Protein AF-0000000080183438 (afdb_homodimer)

Nearest PDB structures (foldseek):
  2pz9-assembly1_A-2  TM=8.678E-01  e=5.735E-10  Streptomyces coelicolor A3(2)
  2d6y-assembly1_A  TM=8.517E-01  e=1.096E-09  Streptomyces coelicolor A3(2)
  6o6o-assembly1_B  TM=7.244E-01  e=8.019E-05  Mycobacterium tuberculosis
  3f1b-assembly1_A-2  TM=7.518E-01  e=4.243E-04  Rhodococcus jostii RHA1
  3aqs-assembly2_C  TM=5.819E-01  e=3.069E-04  Corynebacterium glutamicum ATCC 13032

Secondary structure (DSSP, 8-state):
---HHHHHHHHHHHHHHHHHHHHHHH--HHHHHHHTT--HHHHHHHH-SHHHHHHHHHHHHHHHHHHHS---TT-HHHHHHHHHHHHHH-HHHHHHHHHHHHHT------EETTEEHHHHHHHHHHHHHHTTSS-TTS-HHHHHHHHHHHHTHHHH--SGGG----HHHHHHHHHHHHHHHHHHH----/---HHHHHHHHHHHHHHHHHHHHHHH--HHHHHHHTT--HHHHHHHH-SHHHHHHHHHHHHHHHHHHSSPPPTT-HHHHHHHHHHHHHH-HHHHHHHHHHHHHT------EETTEEHHHHHHHHHHHHHHTTSS-TTS-HHHHHHHHHHHHTHHHH--SGGG----HHHHHHHHHHHHHHHHHHHPPP-

Structure (mmCIF, N/CA/C/O backbone):
data_AF-0000000080183438-model_v1
#
loop_
_entity.id
_entity.type
_entity.pdbx_description
1 polymer 'TetR family transcriptional regulator'
#
loop_
_atom_site.group_PDB
_atom_site.id
_atom_site.type_symbol
_atom_site.label_atom_id
_atom_site.label_alt_id
_atom_site.label_comp_id
_atom_site.label_asym_id
_atom_site.label_entity_id
_atom_site.label_seq_id
_atom_site.pdbx_PDB_ins_code
_atom_site.Cartn_x
_atom_site.Cartn_y
_atom_site.Cartn_z
_atom_site.occupancy
_atom_site.B_iso_or_equiv
_atom_site.auth_seq_id
_atom_site.auth_comp_id
_atom_site.auth_asym_id
_atom_site.auth_atom_id
_atom_site.pdbx_PDB_model_num
ATOM 1 N N . MET A 1 1 ? -36.562 20.266 4.125 1 60.88 1 MET A N 1
ATOM 2 C CA . MET A 1 1 ? -35.562 20.281 5.188 1 60.88 1 MET A CA 1
ATOM 3 C C . MET A 1 1 ? -34.75 19 5.195 1 60.88 1 MET A C 1
ATOM 5 O O . MET A 1 1 ? -35.281 17.906 5.094 1 60.88 1 MET A O 1
ATOM 9 N N . ARG A 1 2 ? -33.5 19.109 5.02 1 69.5 2 ARG A N 1
ATOM 10 C CA . ARG A 1 2 ? -32.688 17.922 5 1 69.5 2 ARG A CA 1
ATOM 11 C C . ARG A 1 2 ? -32.844 17.109 6.277 1 69.5 2 ARG A C 1
ATOM 13 O O . ARG A 1 2 ? -32.812 17.656 7.379 1 69.5 2 ARG A O 1
ATOM 20 N N . SER A 1 3 ? -33.188 15.836 6.121 1 80.19 3 SER A N 1
ATOM 21 C CA . SER A 1 3 ? -33.281 14.992 7.309 1 80.19 3 SER A CA 1
ATOM 22 C C . SER A 1 3 ? -31.922 14.867 7.992 1 80.19 3 SER A C 1
ATOM 24 O O . SER A 1 3 ? -30.891 15.188 7.395 1 80.19 3 SER A O 1
ATOM 26 N N . THR A 1 4 ? -31.938 14.633 9.242 1 79.12 4 THR A N 1
ATOM 27 C CA . THR A 1 4 ? -30.719 14.461 10.016 1 79.12 4 THR A CA 1
ATOM 28 C C . THR A 1 4 ? -29.797 13.43 9.367 1 79.12 4 THR A C 1
ATOM 30 O O . THR A 1 4 ? -28.578 13.625 9.312 1 79.12 4 THR A O 1
ATOM 33 N N . THR A 1 5 ? -30.469 12.438 8.844 1 81.5 5 THR A N 1
ATOM 34 C CA . THR A 1 5 ? -29.703 11.375 8.203 1 81.5 5 THR A CA 1
ATOM 35 C C . THR A 1 5 ? -29.062 11.867 6.906 1 81.5 5 THR A C 1
ATOM 37 O O . THR A 1 5 ? -27.906 11.555 6.617 1 81.5 5 THR A O 1
ATOM 40 N N . GLU A 1 6 ? -29.797 12.617 6.23 1 84.88 6 GLU A N 1
ATOM 41 C CA . GLU A 1 6 ? -29.297 13.172 4.984 1 84.88 6 GLU A CA 1
ATOM 42 C C . GLU A 1 6 ? -28.109 14.102 5.234 1 84.88 6 GLU A C 1
ATOM 44 O O . GLU A 1 6 ? -27.125 14.07 4.5 1 84.88 6 GLU A O 1
ATOM 49 N N . LEU A 1 7 ? -28.281 14.883 6.258 1 85.94 7 LEU A N 1
ATOM 50 C CA . LEU A 1 7 ? -27.203 15.805 6.609 1 85.94 7 LEU A CA 1
ATOM 51 C C . LEU A 1 7 ? -25.938 15.047 6.996 1 85.94 7 LEU A C 1
ATOM 53 O O . LEU A 1 7 ? -24.844 15.406 6.566 1 85.94 7 LEU A O 1
ATOM 57 N N . ARG A 1 8 ? -26.109 14.039 7.77 1 88.81 8 ARG A N 1
ATOM 58 C CA . ARG A 1 8 ? -24.969 13.234 8.203 1 88.81 8 ARG A CA 1
ATOM 59 C C . ARG A 1 8 ? -24.234 12.641 7.004 1 88.81 8 ARG A C 1
ATOM 61 O O . ARG A 1 8 ? -23 12.672 6.953 1 88.81 8 ARG A O 1
ATOM 68 N N . ASP A 1 9 ? -25.016 12.18 6.059 1 90.31 9 ASP A N 1
ATOM 69 C CA . ASP A 1 9 ? -24.422 11.578 4.867 1 90.31 9 ASP A CA 1
ATOM 70 C C . ASP A 1 9 ? -23.672 12.617 4.039 1 90.31 9 ASP A C 1
ATOM 72 O O . ASP A 1 9 ? -22.594 12.328 3.492 1 90.31 9 ASP A O 1
ATOM 76 N N . GLU A 1 10 ? -24.219 13.742 3.945 1 92.19 10 GLU A N 1
ATOM 77 C CA . GLU A 1 10 ? -23.578 14.82 3.197 1 92.19 10 GLU A CA 1
ATOM 78 C C . GLU A 1 10 ? -22.266 15.25 3.857 1 92.19 10 GLU A C 1
ATOM 80 O O . GLU A 1 10 ? -21.281 15.508 3.172 1 92.19 10 GLU A O 1
ATOM 85 N N . ILE A 1 11 ? -22.359 15.273 5.121 1 92.81 11 ILE A N 1
ATOM 86 C CA . ILE A 1 11 ? -21.156 15.664 5.855 1 92.81 11 ILE A CA 1
ATOM 87 C C . ILE A 1 11 ? -20.078 14.594 5.688 1 92.81 11 ILE A C 1
ATOM 89 O O . ILE A 1 11 ? -18.906 14.914 5.457 1 92.81 11 ILE A O 1
ATOM 93 N N . LEU A 1 12 ? -20.516 13.398 5.781 1 92.44 12 LEU A N 1
ATOM 94 C CA . LEU A 1 12 ? -19.562 12.305 5.637 1 92.44 12 LEU A CA 1
ATOM 95 C C . LEU A 1 12 ? -18.922 12.32 4.254 1 92.44 12 LEU A C 1
ATOM 97 O O . LEU A 1 12 ? -17.719 12.102 4.113 1 92.44 12 LEU A O 1
ATOM 101 N N . ALA A 1 13 ? -19.734 12.602 3.307 1 93.56 13 ALA A N 1
ATOM 102 C CA . ALA A 1 13 ? -19.234 12.648 1.936 1 93.56 13 ALA A CA 1
ATOM 103 C C . ALA A 1 13 ? -18.25 13.805 1.748 1 93.56 13 ALA A C 1
ATOM 105 O O . ALA A 1 13 ? -17.188 13.633 1.149 1 93.56 13 ALA A O 1
ATOM 106 N N . ALA A 1 14 ? -18.578 14.906 2.24 1 95.5 14 ALA A N 1
ATOM 107 C CA . ALA A 1 14 ? -17.719 16.078 2.164 1 95.5 14 ALA A CA 1
ATOM 108 C C . ALA A 1 14 ? -16.422 15.844 2.936 1 95.5 14 ALA A C 1
ATOM 110 O O . ALA A 1 14 ? -15.336 16.219 2.471 1 95.5 14 ALA A O 1
ATOM 111 N N . ALA A 1 15 ? -16.609 15.266 4.074 1 95.75 15 ALA A N 1
ATOM 112 C CA . ALA A 1 15 ? -15.453 14.969 4.918 1 95.75 15 ALA A CA 1
ATOM 113 C C . ALA A 1 15 ? -14.516 13.984 4.234 1 95.75 15 ALA A C 1
ATOM 115 O O . ALA A 1 15 ? -13.289 14.164 4.254 1 95.75 15 ALA A O 1
ATOM 116 N N . ARG A 1 16 ? -15.094 13.008 3.639 1 94.31 16 ARG A N 1
ATOM 117 C CA . ARG A 1 16 ? -14.289 12.023 2.922 1 94.31 16 ARG A CA 1
ATOM 118 C C . ARG A 1 16 ? -13.453 12.695 1.831 1 94.31 16 ARG A C 1
ATOM 120 O O . ARG A 1 16 ? -12.25 12.438 1.72 1 94.31 16 ARG A O 1
ATOM 127 N N . ALA A 1 17 ? -14.094 13.477 1.072 1 94.56 17 ALA A N 1
ATOM 128 C CA . ALA A 1 17 ? -13.391 14.156 -0.014 1 94.56 17 ALA A CA 1
ATOM 129 C C . ALA A 1 17 ? -12.25 15.008 0.521 1 94.56 17 ALA A C 1
ATOM 131 O O . ALA A 1 17 ? -11.141 14.977 -0.014 1 94.56 17 ALA A O 1
ATOM 132 N N . GLU A 1 18 ? -12.5 15.688 1.593 1 95.31 18 GLU A N 1
ATOM 133 C CA . GLU A 1 18 ? -11.516 16.578 2.201 1 95.31 18 GLU A CA 1
ATOM 134 C C . GLU A 1 18 ? -10.375 15.789 2.828 1 95.31 18 GLU A C 1
ATOM 136 O O . GLU A 1 18 ? -9.203 16.078 2.561 1 95.31 18 GLU A O 1
ATOM 141 N N . PHE A 1 19 ? -10.727 14.773 3.564 1 94.06 19 PHE A N 1
ATOM 142 C CA . PHE A 1 19 ? -9.727 13.992 4.281 1 94.06 19 PHE A CA 1
ATOM 143 C C . PHE A 1 19 ? -8.906 13.148 3.312 1 94.06 19 PHE A C 1
ATOM 145 O O . PHE A 1 19 ? -7.699 12.969 3.502 1 94.06 19 PHE A O 1
ATOM 152 N N . ALA A 1 20 ? -9.562 12.633 2.336 1 93.62 20 ALA A N 1
ATOM 153 C CA . ALA A 1 20 ? -8.852 11.805 1.366 1 93.62 20 ALA A CA 1
ATOM 154 C C . ALA A 1 20 ? -7.809 12.625 0.607 1 93.62 20 ALA A C 1
ATOM 156 O O . ALA A 1 20 ? -6.754 12.102 0.237 1 93.62 20 ALA A O 1
ATOM 157 N N . GLN A 1 21 ? -8.109 13.875 0.385 1 91.31 21 GLN A N 1
ATOM 158 C CA . GLN A 1 21 ? -7.219 14.734 -0.386 1 91.31 21 GLN A CA 1
ATOM 159 C C . GLN A 1 21 ? -6.121 15.32 0.497 1 91.31 21 GLN A C 1
ATOM 161 O O . GLN A 1 21 ? -4.965 15.406 0.082 1 91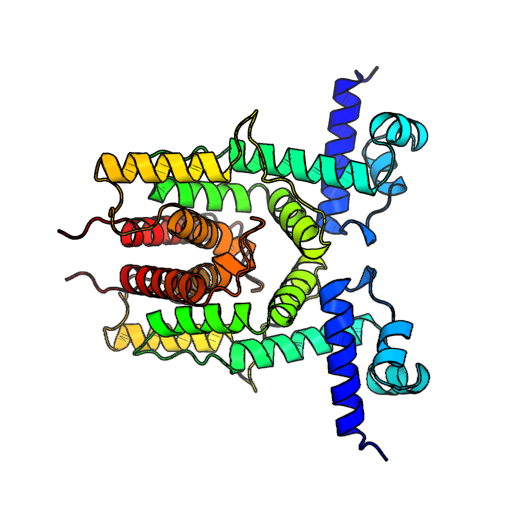.31 21 GLN A O 1
ATOM 166 N N . HIS A 1 22 ? -6.449 15.586 1.778 1 90.5 22 HIS A N 1
ATOM 167 C CA . HIS A 1 22 ? -5.531 16.438 2.531 1 90.5 22 HIS A CA 1
ATOM 168 C C . HIS A 1 22 ? -5.062 15.742 3.805 1 90.5 22 HIS A C 1
ATOM 170 O O . HIS A 1 22 ? -4.172 16.25 4.5 1 90.5 22 HIS A O 1
ATOM 176 N N . GLY A 1 23 ? -5.656 14.625 4.105 1 90.94 23 GLY A N 1
ATOM 177 C CA . GLY A 1 23 ? -5.336 13.992 5.375 1 90.94 23 GLY A CA 1
ATOM 178 C C . GLY A 1 23 ? -5.969 14.688 6.562 1 90.94 23 GLY A C 1
ATOM 179 O O . GLY A 1 23 ? -6.707 15.664 6.398 1 90.94 23 GLY A O 1
ATOM 180 N N . LEU A 1 24 ? -5.695 14.172 7.77 1 88.62 24 LEU A N 1
ATOM 181 C CA . LEU A 1 24 ? -6.273 14.711 9 1 88.62 24 LEU A CA 1
ATOM 182 C C . LEU A 1 24 ? -5.684 16.078 9.328 1 88.62 24 LEU A C 1
ATOM 184 O O . LEU A 1 24 ? -6.418 17.031 9.594 1 88.62 24 LEU A O 1
ATOM 188 N N . ALA A 1 25 ? -4.422 16.141 9.258 1 84.5 25 ALA A N 1
ATOM 189 C CA . ALA A 1 25 ? -3.738 17.375 9.625 1 84.5 25 ALA A CA 1
ATOM 190 C C . ALA A 1 25 ? -4.035 18.484 8.625 1 84.5 25 ALA A C 1
ATOM 192 O O . ALA A 1 25 ? -4.246 19.641 9.008 1 84.5 25 ALA A O 1
ATOM 193 N N . GLY A 1 26 ? -4.184 18.156 7.375 1 87.69 26 GLY A N 1
ATOM 194 C CA . GLY A 1 26 ? -4.316 19.156 6.328 1 87.69 26 GLY A CA 1
ATOM 195 C C . GLY A 1 26 ? -5.758 19.547 6.055 1 87.69 26 GLY A C 1
ATOM 196 O O . GLY A 1 26 ? -6.023 20.578 5.441 1 87.69 26 GLY A O 1
ATOM 197 N N . ALA A 1 27 ? -6.637 18.766 6.523 1 92.38 27 ALA A N 1
ATOM 198 C CA . ALA A 1 27 ? -8.055 19 6.266 1 92.38 27 ALA A CA 1
ATOM 199 C C . ALA A 1 27 ? -8.562 20.188 7.09 1 92.38 27 ALA A C 1
ATOM 201 O O . ALA A 1 27 ? -8.023 20.484 8.156 1 92.38 27 ALA A O 1
ATOM 202 N N . ARG A 1 28 ? -9.531 20.812 6.578 1 93.12 28 ARG A N 1
ATOM 203 C CA . ARG A 1 28 ? -10.148 21.938 7.25 1 93.12 28 ARG A CA 1
ATOM 204 C C . ARG A 1 28 ? -11.641 21.719 7.453 1 93.12 28 ARG A C 1
ATOM 206 O O . ARG A 1 28 ? -12.367 21.438 6.496 1 93.12 28 ARG A O 1
ATOM 213 N N . ILE A 1 29 ? -12.031 21.953 8.602 1 94.06 29 ILE A N 1
ATOM 214 C CA . ILE A 1 29 ? -13.43 21.766 8.961 1 94.06 29 ILE A CA 1
ATOM 215 C C . ILE A 1 29 ? -14.297 22.781 8.211 1 94.06 29 ILE A C 1
ATOM 217 O O . ILE A 1 29 ? -15.414 22.453 7.797 1 94.06 29 ILE A O 1
ATOM 221 N N . ASP A 1 30 ? -13.75 23.922 8.016 1 94.88 30 ASP A N 1
ATOM 222 C CA . ASP A 1 30 ? -14.492 24.969 7.312 1 94.88 30 ASP A CA 1
ATOM 223 C C . ASP A 1 30 ? -14.828 24.531 5.887 1 94.88 30 ASP A C 1
ATOM 225 O O . ASP A 1 30 ? -15.938 24.781 5.402 1 94.88 30 ASP A O 1
ATOM 229 N N . ARG A 1 31 ? -13.938 23.922 5.254 1 95.88 31 ARG A N 1
ATOM 230 C CA . ARG A 1 31 ? -14.148 23.438 3.891 1 95.88 31 ARG A CA 1
ATOM 231 C C . ARG A 1 31 ? -15.18 22.328 3.854 1 95.88 31 ARG A C 1
ATOM 233 O O . ARG A 1 31 ? -16.016 22.281 2.947 1 95.88 31 ARG A O 1
ATOM 240 N N . ILE A 1 32 ? -15.094 21.453 4.832 1 95.94 32 ILE A N 1
ATOM 241 C CA . ILE A 1 32 ? -16.062 20.359 4.926 1 95.94 32 ILE A CA 1
ATOM 242 C C . ILE A 1 32 ? -17.469 20.922 5.125 1 95.94 32 ILE A C 1
ATOM 244 O O . ILE A 1 32 ? -18.406 20.516 4.438 1 95.94 32 ILE A O 1
ATOM 248 N N . ALA A 1 33 ? -17.562 21.859 6.059 1 95.5 33 ALA A N 1
ATOM 249 C CA . ALA A 1 33 ? -18.844 22.484 6.348 1 95.5 33 ALA A CA 1
ATOM 250 C C . ALA A 1 33 ? -19.422 23.156 5.105 1 95.5 33 ALA A C 1
ATOM 252 O O . ALA A 1 33 ? -20.594 22.953 4.773 1 95.5 33 ALA A O 1
ATOM 253 N N . ARG A 1 34 ? -18.656 23.891 4.445 1 95.69 34 ARG A N 1
ATOM 254 C CA . ARG A 1 34 ? -19.078 24.594 3.242 1 95.69 34 ARG A CA 1
ATOM 255 C C . ARG A 1 34 ? -19.547 23.609 2.166 1 95.69 34 ARG A C 1
ATOM 257 O O . ARG A 1 34 ? -20.594 23.797 1.56 1 95.69 34 ARG A O 1
ATOM 264 N N . ALA A 1 35 ? -18.797 22.641 1.983 1 94.75 35 ALA A N 1
ATOM 265 C CA . ALA A 1 35 ? -19.094 21.641 0.955 1 94.75 35 ALA A CA 1
ATOM 266 C C . ALA A 1 35 ? -20.391 20.906 1.28 1 94.75 35 ALA A C 1
ATOM 268 O O . ALA A 1 35 ? -21.141 20.531 0.377 1 94.75 35 ALA A O 1
ATOM 269 N N . ALA A 1 36 ? -20.609 20.688 2.543 1 94.19 36 ALA A N 1
ATOM 270 C CA . ALA A 1 36 ? -21.797 19.969 2.99 1 94.19 36 ALA A CA 1
ATOM 271 C C . ALA A 1 36 ? -23 20.906 3.137 1 94.19 36 ALA A C 1
ATOM 273 O O . ALA A 1 36 ? -24.094 20.469 3.504 1 94.19 36 ALA A O 1
ATOM 274 N N . GLN A 1 37 ? -22.703 22.156 2.873 1 94.44 37 GLN A N 1
ATOM 275 C CA . GLN A 1 37 ? -23.75 23.156 3.061 1 94.44 37 GLN A CA 1
ATOM 276 C C . GLN A 1 37 ? -24.328 23.109 4.473 1 94.44 37 GLN A C 1
ATOM 278 O O . GLN A 1 37 ? -25.547 23.094 4.652 1 94.44 37 GLN A O 1
ATOM 283 N N . ALA A 1 38 ? -23.5 23.031 5.383 1 92.88 38 ALA A N 1
ATOM 284 C CA . ALA A 1 38 ? -23.828 23 6.805 1 92.88 38 ALA A CA 1
ATOM 285 C C . ALA A 1 38 ? -22.969 24 7.586 1 92.88 38 ALA A C 1
ATOM 287 O O . ALA A 1 38 ? -21.891 24.375 7.141 1 92.88 38 ALA A O 1
ATOM 288 N N . SER A 1 39 ? -23.516 24.406 8.672 1 91.25 39 SER A N 1
ATOM 289 C CA . SER A 1 39 ? -22.719 25.266 9.547 1 91.25 39 SER A CA 1
ATOM 290 C C . SER A 1 39 ? -21.703 24.438 10.344 1 91.25 39 SER A C 1
ATOM 292 O O . SER A 1 39 ? -21.906 23.234 10.539 1 91.25 39 SER A O 1
ATOM 294 N N . LYS A 1 40 ? -20.641 25.062 10.734 1 91.94 40 LYS A N 1
ATOM 295 C CA . LYS A 1 40 ? -19.656 24.422 11.594 1 91.94 40 LYS A CA 1
ATOM 296 C C . LYS A 1 40 ? -20.297 23.906 12.883 1 91.94 40 LYS A C 1
ATOM 298 O O . LYS A 1 40 ? -19.969 22.828 13.367 1 91.94 40 LYS A O 1
ATOM 303 N N . GLU A 1 41 ? -21.234 24.719 13.336 1 91.19 41 GLU A N 1
ATOM 304 C CA . GLU A 1 41 ? -21.938 24.375 14.562 1 91.19 41 GLU A CA 1
ATOM 305 C C . GLU A 1 41 ? -22.703 23.062 14.414 1 91.19 41 GLU A C 1
ATOM 307 O O . GLU A 1 41 ? -22.656 22.188 15.289 1 91.19 41 GLU A O 1
ATOM 312 N N . ARG A 1 42 ? -23.312 22.953 13.383 1 88.62 42 ARG A N 1
ATOM 313 C CA . ARG A 1 42 ? -24.078 21.734 13.109 1 88.62 42 ARG A CA 1
ATOM 314 C C . ARG A 1 42 ? -23.141 20.547 12.93 1 88.62 42 ARG A C 1
ATOM 316 O O . ARG A 1 42 ? -23.453 19.438 13.383 1 88.62 42 ARG A O 1
ATOM 323 N N . LEU A 1 43 ? -22.047 20.734 12.273 1 90.94 43 LEU A N 1
ATOM 324 C CA . LEU A 1 43 ? -21.062 19.688 12.07 1 90.94 43 LEU A CA 1
ATOM 325 C C . LEU A 1 43 ? -20.516 19.188 13.398 1 90.94 43 LEU A C 1
ATOM 327 O O . LEU A 1 43 ? -20.453 17.969 13.633 1 90.94 43 LEU A O 1
ATOM 331 N N . TYR A 1 44 ? -20.234 20.141 14.273 1 90.31 44 TYR A N 1
ATOM 332 C CA . TYR A 1 44 ? -19.672 19.797 15.562 1 90.31 44 TYR A CA 1
ATOM 333 C C . TYR A 1 44 ? -20.719 19.125 16.453 1 90.31 44 TYR A C 1
ATOM 335 O O . TYR A 1 44 ? -20.391 18.266 17.281 1 90.31 44 TYR A O 1
ATOM 343 N N . ALA A 1 45 ? -21.906 19.516 16.266 1 88.94 45 ALA A N 1
ATOM 344 C CA . ALA A 1 45 ? -23 18.906 17.031 1 88.94 45 ALA A CA 1
ATOM 345 C C . ALA A 1 45 ? -23.141 17.438 16.688 1 88.94 45 ALA A C 1
ATOM 347 O O . ALA A 1 45 ? -23.469 16.625 17.547 1 88.94 45 ALA A O 1
ATOM 348 N N . HIS A 1 46 ? -22.812 17.125 15.492 1 87.75 46 HIS A N 1
ATOM 349 C CA . HIS A 1 46 ? -23.016 15.766 15.023 1 87.75 46 HIS A CA 1
ATOM 350 C C . HIS A 1 46 ? -21.75 14.938 15.18 1 87.75 46 HIS A C 1
ATOM 352 O O . HIS A 1 46 ? -21.812 13.734 15.469 1 87.75 46 HIS A O 1
ATOM 358 N N . PHE A 1 47 ? -20.547 15.516 15.008 1 89.81 47 PHE A N 1
ATOM 359 C CA . PHE A 1 47 ? -19.359 14.68 14.867 1 89.81 47 PHE A CA 1
ATOM 360 C C . PHE A 1 47 ? -18.312 15.062 15.891 1 89.81 47 PHE A C 1
ATOM 362 O O . PHE A 1 47 ? -17.328 14.336 16.078 1 89.81 47 PHE A O 1
ATOM 369 N N . GLY A 1 48 ? -18.609 16.094 16.562 1 89.81 48 GLY A N 1
ATOM 370 C CA . GLY A 1 48 ? -17.656 16.516 17.562 1 89.81 48 GLY A CA 1
ATOM 371 C C . GLY A 1 48 ? -16.438 17.203 16.984 1 89.81 48 GLY A C 1
ATOM 372 O O . GLY A 1 48 ? -16.562 18.188 16.266 1 89.81 48 GLY A O 1
ATOM 373 N N . ASP A 1 49 ? -15.25 16.547 17.062 1 90.12 49 ASP A N 1
ATOM 374 C CA . ASP A 1 49 ? -14.031 17.203 16.609 1 90.12 49 ASP A CA 1
ATOM 375 C C . ASP A 1 49 ? -13.516 16.562 15.32 1 90.12 49 ASP A C 1
ATOM 377 O O . ASP A 1 49 ? -14.078 15.57 14.852 1 90.12 49 ASP A O 1
ATOM 381 N N . LYS A 1 50 ? -12.547 17.109 14.766 1 92.06 50 LYS A N 1
ATOM 382 C CA . LYS A 1 50 ? -11.992 16.719 13.469 1 92.06 50 LYS A CA 1
ATOM 383 C C . LYS A 1 50 ? -11.5 15.281 13.492 1 92.06 50 LYS A C 1
ATOM 385 O O . LYS A 1 50 ? -11.727 14.523 12.547 1 92.06 50 LYS A O 1
ATOM 390 N N . GLU A 1 51 ? -10.883 14.875 14.547 1 90.12 51 GLU A N 1
ATOM 391 C CA . GLU A 1 51 ? -10.352 13.523 14.664 1 90.12 51 GLU A CA 1
ATOM 392 C C . GLU A 1 51 ? -11.469 12.484 14.695 1 90.12 51 GLU A C 1
ATOM 394 O O . GLU A 1 51 ? -11.367 11.438 14.055 1 90.12 51 GLU A O 1
ATOM 399 N N . THR A 1 52 ? -12.461 12.789 15.422 1 89.69 52 THR A N 1
ATOM 400 C CA . THR A 1 52 ? -13.602 11.891 15.492 1 89.69 52 THR A CA 1
ATOM 401 C C . THR A 1 52 ? -14.281 11.758 14.133 1 89.69 52 THR A C 1
ATOM 403 O O . THR A 1 52 ? -14.656 10.664 13.727 1 89.69 52 THR A O 1
ATOM 406 N N . LEU A 1 53 ? -14.477 12.898 13.508 1 92.19 53 LEU A N 1
ATOM 407 C CA . LEU A 1 53 ? -15.062 12.875 12.172 1 92.19 53 LEU A CA 1
ATOM 408 C C . LEU A 1 53 ? -14.203 12.047 11.211 1 92.19 53 LEU A C 1
ATOM 410 O O . LEU A 1 53 ? -14.727 11.258 10.43 1 92.19 53 LEU A O 1
ATOM 414 N N . PHE A 1 54 ? -12.953 12.211 11.258 1 91.75 54 PHE A N 1
ATOM 415 C CA . PHE A 1 54 ? -12.023 11.445 10.43 1 91.75 54 PHE A CA 1
ATOM 416 C C . PHE A 1 54 ? -12.203 9.945 10.664 1 91.75 54 PHE A C 1
ATOM 418 O O . PHE A 1 54 ? -12.328 9.172 9.711 1 91.75 54 PHE A O 1
ATOM 425 N N . ARG A 1 55 ? -12.203 9.547 11.906 1 87.94 55 ARG A N 1
ATOM 426 C CA . ARG A 1 55 ? -12.367 8.141 12.266 1 87.94 55 ARG A CA 1
ATOM 427 C C . ARG A 1 55 ? -13.68 7.59 11.727 1 87.94 55 ARG A C 1
ATOM 429 O O . ARG A 1 55 ? -13.734 6.453 11.25 1 87.94 55 ARG A O 1
ATOM 436 N N . GLU A 1 56 ? -14.664 8.383 11.844 1 87.94 56 GLU A N 1
ATOM 437 C CA . GLU A 1 56 ? -15.969 7.953 11.344 1 87.94 56 GLU A CA 1
ATOM 438 C C . GLU A 1 56 ? -15.938 7.75 9.836 1 87.94 56 GLU A C 1
ATOM 440 O O . GLU A 1 56 ? -16.562 6.82 9.312 1 87.94 56 GLU A O 1
ATOM 445 N N . VAL A 1 57 ? -15.281 8.656 9.164 1 90.44 57 VAL A N 1
ATOM 446 C CA . VAL A 1 57 ? -15.156 8.523 7.715 1 90.44 57 VAL A CA 1
ATOM 447 C C . VAL A 1 57 ? -14.383 7.246 7.379 1 90.44 57 VAL A C 1
ATOM 449 O O . VAL A 1 57 ? -14.805 6.473 6.512 1 90.44 57 VAL A O 1
ATOM 452 N N . VAL A 1 58 ? -13.305 6.996 8.062 1 87.94 58 VAL A N 1
ATOM 453 C CA . VAL A 1 58 ? -12.492 5.809 7.824 1 87.94 58 VAL A CA 1
ATOM 454 C C . VAL A 1 58 ? -13.328 4.551 8.055 1 87.94 58 VAL A C 1
ATOM 456 O O . VAL A 1 58 ? -13.32 3.633 7.234 1 87.94 58 VAL A O 1
ATOM 459 N N . ASP A 1 59 ? -14.016 4.516 9.133 1 84.25 59 ASP A N 1
ATOM 460 C CA . ASP A 1 59 ? -14.836 3.361 9.469 1 84.25 59 ASP A CA 1
ATOM 461 C C . ASP A 1 59 ? -15.898 3.111 8.391 1 84.25 59 ASP A C 1
ATOM 463 O O . ASP A 1 59 ? -16.094 1.972 7.969 1 84.25 59 ASP A O 1
ATOM 467 N N . ALA A 1 60 ? -16.531 4.184 7.988 1 84.38 60 ALA A N 1
ATOM 468 C CA . ALA A 1 60 ? -17.562 4.078 6.953 1 84.38 60 ALA A CA 1
ATOM 469 C C . ALA A 1 60 ? -16.953 3.592 5.637 1 84.38 60 ALA A C 1
ATOM 471 O O . ALA A 1 60 ? -17.547 2.762 4.945 1 84.38 60 ALA A O 1
ATOM 472 N N . ASP A 1 61 ? -15.828 4.125 5.305 1 85 61 ASP A N 1
ATOM 473 C CA . ASP A 1 61 ? -15.188 3.77 4.043 1 85 61 ASP A CA 1
ATOM 474 C C . ASP A 1 61 ? -14.688 2.328 4.066 1 85 61 ASP A C 1
ATOM 476 O O . ASP A 1 61 ? -14.781 1.613 3.068 1 85 61 ASP A O 1
ATOM 480 N N . MET A 1 62 ? -14.156 1.922 5.172 1 81.56 62 MET A N 1
ATOM 481 C CA . MET A 1 62 ? -13.719 0.534 5.305 1 81.56 62 MET A CA 1
ATOM 482 C C . MET A 1 62 ? -14.906 -0.419 5.203 1 81.56 62 MET A C 1
ATOM 484 O O . MET A 1 62 ? -14.836 -1.431 4.504 1 81.56 62 MET A O 1
ATOM 488 N N . ALA A 1 63 ? -15.961 -0.057 5.902 1 79.12 63 ALA A N 1
ATOM 489 C CA . ALA A 1 63 ? -17.172 -0.867 5.844 1 79.12 63 ALA A CA 1
ATOM 490 C C . ALA A 1 63 ? -17.734 -0.921 4.422 1 79.12 63 ALA A C 1
ATOM 492 O O . ALA A 1 63 ? -18.109 -1.991 3.934 1 79.12 63 ALA A O 1
ATOM 493 N N . GLY A 1 64 ? -17.766 0.196 3.805 1 79.94 64 GLY A N 1
ATOM 494 C CA . GLY A 1 64 ? -18.25 0.261 2.438 1 79.94 64 GLY A CA 1
ATOM 495 C C . GLY A 1 64 ? -17.359 -0.479 1.452 1 79.94 64 GLY A C 1
ATOM 496 O O . GLY A 1 64 ? -17.859 -1.226 0.605 1 79.94 64 GLY A O 1
ATOM 497 N N . PHE A 1 65 ? -16.125 -0.286 1.564 1 80.19 65 PHE A N 1
ATOM 498 C CA . PHE A 1 65 ? -15.172 -0.876 0.642 1 80.19 65 PHE A CA 1
ATOM 499 C C . PHE A 1 65 ? -15.141 -2.395 0.784 1 80.19 65 PHE A C 1
ATOM 501 O O . PHE A 1 65 ? -15.367 -3.117 -0.189 1 80.19 65 PHE A O 1
ATOM 508 N N . PHE A 1 66 ? -15.008 -2.861 1.968 1 76.25 66 PHE A N 1
ATOM 509 C CA . PHE A 1 66 ? -14.844 -4.293 2.178 1 76.25 66 PHE A CA 1
ATOM 510 C C . PHE A 1 66 ? -16.203 -5 2.189 1 76.25 66 PHE A C 1
ATOM 512 O O . PHE A 1 66 ? -16.281 -6.199 1.917 1 76.25 66 PHE A O 1
ATOM 519 N N . GLY A 1 67 ? -17.25 -4.215 2.486 1 79.31 67 GLY A N 1
ATOM 520 C CA . GLY A 1 67 ? -18.594 -4.762 2.379 1 79.31 67 GLY A CA 1
ATOM 521 C C . GLY A 1 67 ? -19.047 -4.957 0.945 1 79.31 67 GLY A C 1
ATOM 522 O O . GLY A 1 67 ? -19.922 -5.785 0.671 1 79.31 67 GLY A O 1
ATOM 523 N N . ALA A 1 68 ? -18.438 -4.293 0.079 1 81.62 68 ALA A N 1
ATOM 524 C CA . ALA A 1 68 ? -18.828 -4.312 -1.329 1 81.62 68 ALA A CA 1
ATOM 525 C C . ALA A 1 68 ? -18.172 -5.484 -2.059 1 81.62 68 ALA A C 1
ATOM 527 O O . ALA A 1 68 ? -18.594 -5.852 -3.158 1 81.62 68 ALA A O 1
ATOM 528 N N . VAL A 1 69 ? -17.156 -6.039 -1.512 1 83.12 69 VAL A N 1
ATOM 529 C CA . VAL A 1 69 ? -16.438 -7.141 -2.148 1 83.12 69 VAL A CA 1
ATOM 530 C C . VAL A 1 69 ? -16.453 -8.359 -1.233 1 83.12 69 VAL A C 1
ATOM 532 O O . VAL A 1 69 ? -15.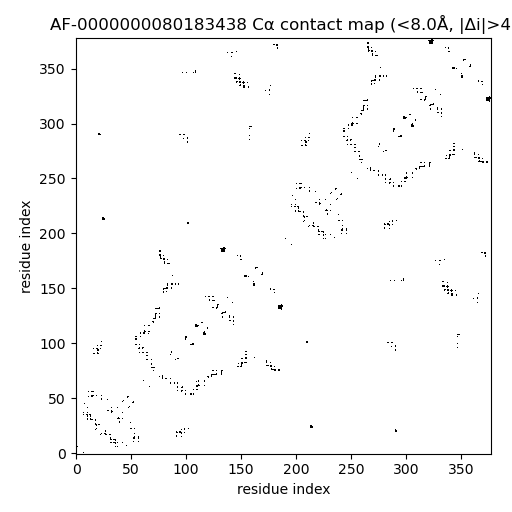445 -8.68 -0.595 1 83.12 69 VAL A O 1
ATOM 535 N N . PRO A 1 70 ? -17.594 -9.055 -1.171 1 82.25 70 PRO A N 1
ATOM 536 C CA . PRO A 1 70 ? -17.609 -10.258 -0.328 1 82.25 70 PRO A CA 1
ATOM 537 C C . PRO A 1 70 ? -16.734 -11.375 -0.868 1 82.25 70 PRO A C 1
ATOM 539 O O . PRO A 1 70 ? -16.75 -11.664 -2.066 1 82.25 70 PRO A O 1
ATOM 542 N N . PRO A 1 71 ? -15.953 -11.875 0.075 1 87 71 PRO A N 1
ATOM 543 C CA . PRO A 1 71 ? -15.141 -13.008 -0.379 1 87 71 PRO A CA 1
ATOM 544 C C . PRO A 1 71 ? -15.977 -14.227 -0.749 1 87 71 PRO A C 1
ATOM 546 O O . PRO A 1 71 ? -16.938 -14.555 -0.045 1 87 71 PRO A O 1
ATOM 549 N N . ARG A 1 72 ? -15.781 -14.797 -1.907 1 90.88 72 ARG A N 1
ATOM 550 C CA . ARG A 1 72 ? -16.422 -16.031 -2.359 1 90.88 72 ARG A CA 1
ATOM 551 C C . ARG A 1 72 ? -15.445 -17.203 -2.316 1 90.88 72 ARG A C 1
ATOM 553 O O . ARG A 1 72 ? -14.477 -17.234 -3.084 1 90.88 72 ARG A O 1
ATOM 560 N N . PRO A 1 73 ? -15.742 -18.188 -1.524 1 94.56 73 PRO A N 1
ATOM 561 C CA . PRO A 1 73 ? -14.82 -19.312 -1.356 1 94.56 73 PRO A CA 1
ATOM 562 C C . PRO A 1 73 ? -14.547 -20.047 -2.664 1 94.56 73 PRO A C 1
ATOM 564 O O . PRO A 1 73 ? -13.484 -20.656 -2.828 1 94.56 73 PRO A O 1
ATOM 567 N N . ASP A 1 74 ? -15.508 -20.016 -3.623 1 95.44 74 ASP A N 1
ATOM 568 C CA . ASP A 1 74 ? -15.359 -20.781 -4.859 1 95.44 74 ASP A CA 1
ATOM 569 C C . ASP A 1 74 ? -14.781 -19.906 -5.977 1 95.44 74 ASP A C 1
ATOM 571 O O . ASP A 1 74 ? -14.633 -20.359 -7.113 1 95.44 74 ASP A O 1
ATOM 575 N N . ALA A 1 75 ? -14.477 -18.703 -5.645 1 96.88 75 ALA A N 1
ATOM 576 C CA . ALA A 1 75 ? -13.977 -17.766 -6.648 1 96.88 75 ALA A CA 1
ATOM 577 C C . ALA A 1 75 ? -12.953 -16.797 -6.051 1 96.88 75 ALA A C 1
ATOM 579 O O . ALA A 1 75 ? -13.023 -15.594 -6.27 1 96.88 75 ALA A O 1
ATOM 580 N N . VAL A 1 76 ? -12.023 -17.312 -5.344 1 96.75 76 VAL A N 1
ATOM 581 C CA . VAL A 1 76 ? -11.039 -16.531 -4.602 1 96.75 76 VAL A CA 1
ATOM 582 C C . VAL A 1 76 ? -10.25 -15.648 -5.559 1 96.75 76 VAL A C 1
ATOM 584 O O . VAL A 1 76 ? -10.023 -14.469 -5.285 1 96.75 76 VAL A O 1
ATOM 587 N N . PRO A 1 77 ? -9.883 -16.109 -6.773 1 98.06 77 PRO A N 1
ATOM 588 C CA . PRO A 1 77 ? -9.172 -15.227 -7.695 1 98.06 77 PRO A CA 1
ATOM 589 C C . PRO A 1 77 ? -10.023 -14.039 -8.141 1 98.06 77 PRO A C 1
ATOM 591 O O . PRO A 1 77 ? -9.516 -12.914 -8.242 1 98.06 77 PRO A O 1
ATOM 594 N N . GLU A 1 78 ? -11.297 -14.25 -8.312 1 96.94 78 GLU A N 1
ATOM 595 C CA . GLU A 1 78 ? -12.188 -13.164 -8.727 1 96.94 78 GLU A CA 1
ATOM 596 C C . GLU A 1 78 ? -12.359 -12.141 -7.613 1 96.94 78 GLU A C 1
ATOM 598 O O . GLU A 1 78 ? -12.562 -10.953 -7.879 1 96.94 78 GLU A O 1
ATOM 603 N N . PHE A 1 79 ? -12.273 -12.648 -6.418 1 95.06 79 PHE A N 1
ATOM 604 C CA . PHE A 1 79 ? -12.289 -11.734 -5.277 1 95.06 79 PHE A CA 1
ATOM 605 C C . PHE A 1 79 ? -11.172 -10.703 -5.398 1 95.06 79 PHE A C 1
ATOM 607 O O . PHE A 1 79 ? -11.383 -9.516 -5.137 1 95.06 79 PHE A O 1
ATOM 614 N N . VAL A 1 80 ? -10.008 -11.086 -5.859 1 97.31 80 VAL A N 1
ATOM 615 C CA . VAL A 1 80 ? -8.883 -10.188 -6.055 1 97.31 80 VAL A CA 1
ATOM 616 C C . VAL A 1 80 ? -9.203 -9.195 -7.168 1 97.31 80 VAL A C 1
ATOM 618 O O . VAL A 1 80 ? -8.891 -8 -7.051 1 97.31 80 VAL A O 1
ATOM 621 N N . GLY A 1 81 ? -9.805 -9.68 -8.219 1 97.69 81 GLY A N 1
ATOM 622 C CA . GLY A 1 81 ? -10.273 -8.781 -9.266 1 97.69 81 GLY A CA 1
ATOM 623 C C . GLY A 1 81 ? -11.266 -7.746 -8.766 1 97.69 81 GLY A C 1
ATOM 624 O O . GLY A 1 81 ? -11.203 -6.582 -9.164 1 97.69 81 GLY A O 1
ATOM 625 N N . ASP A 1 82 ? -12.125 -8.172 -7.891 1 96.44 82 ASP A N 1
ATOM 626 C CA . ASP A 1 82 ? -13.109 -7.27 -7.309 1 96.44 82 ASP A CA 1
ATOM 627 C C . ASP A 1 82 ? -12.43 -6.195 -6.461 1 96.44 82 ASP A C 1
ATOM 629 O O . ASP A 1 82 ? -12.867 -5.043 -6.445 1 96.44 82 ASP A O 1
ATOM 633 N N . ILE A 1 83 ? -11.445 -6.594 -5.734 1 95.06 83 ILE A N 1
ATOM 634 C CA . ILE A 1 83 ? -10.672 -5.633 -4.957 1 95.06 83 ILE A CA 1
ATOM 635 C C . ILE A 1 83 ? -10.047 -4.602 -5.891 1 95.06 83 ILE A C 1
ATOM 637 O O . ILE A 1 83 ? -10.109 -3.396 -5.633 1 95.06 83 ILE A O 1
ATOM 641 N N . TYR A 1 84 ? -9.445 -5.035 -6.98 1 97.12 84 TYR A N 1
ATOM 642 C CA . TYR A 1 84 ? -8.867 -4.145 -7.977 1 97.12 84 TYR A CA 1
ATOM 643 C C . TYR A 1 84 ? -9.898 -3.158 -8.5 1 97.12 84 TYR A C 1
ATOM 645 O O . TYR A 1 84 ? -9.648 -1.951 -8.547 1 97.12 84 TYR A O 1
ATOM 653 N N . ASP A 1 85 ? -11.039 -3.689 -8.859 1 96.44 85 ASP A N 1
ATOM 654 C CA . ASP A 1 85 ? -12.109 -2.859 -9.398 1 96.44 85 ASP A CA 1
ATOM 655 C C . ASP A 1 85 ? -12.547 -1.801 -8.383 1 96.44 85 ASP A C 1
ATOM 657 O O . ASP A 1 85 ? -12.719 -0.632 -8.734 1 96.44 85 ASP A O 1
ATOM 661 N N . LEU A 1 86 ? -12.703 -2.248 -7.234 1 94.38 86 LEU A N 1
ATOM 662 C CA . LEU A 1 86 ? -13.195 -1.344 -6.203 1 94.38 86 LEU A CA 1
ATOM 663 C C . LEU A 1 86 ? -12.164 -0.26 -5.891 1 94.38 86 LEU A C 1
ATOM 665 O O . LEU A 1 86 ? -12.523 0.912 -5.742 1 94.38 86 LEU A O 1
ATOM 669 N N . ALA A 1 87 ? -10.945 -0.647 -5.785 1 94.88 87 ALA A N 1
ATOM 670 C CA . ALA A 1 87 ? -9.875 0.317 -5.531 1 94.88 87 ALA A CA 1
ATOM 671 C C . ALA A 1 87 ? -9.82 1.375 -6.629 1 94.88 87 ALA A C 1
ATOM 673 O O . ALA A 1 87 ? -9.547 2.547 -6.359 1 94.88 87 ALA A O 1
ATOM 674 N N . ARG A 1 88 ? -10.055 0.985 -7.828 1 94.38 88 ARG A N 1
ATOM 675 C CA . ARG A 1 88 ? -10.055 1.913 -8.953 1 94.38 88 ARG A CA 1
ATOM 676 C C . ARG A 1 88 ? -11.266 2.838 -8.906 1 94.38 88 ARG A C 1
ATOM 678 O O . ARG A 1 88 ? -11.148 4.035 -9.18 1 94.38 88 ARG A O 1
ATOM 685 N N . ARG A 1 89 ? -12.344 2.281 -8.516 1 92.69 89 ARG A N 1
ATOM 686 C CA . ARG A 1 89 ? -13.594 3.027 -8.539 1 92.69 89 ARG A CA 1
ATOM 687 C C . ARG A 1 89 ? -13.711 3.953 -7.336 1 92.69 89 ARG A C 1
ATOM 689 O O . ARG A 1 89 ? -14.383 4.984 -7.395 1 92.69 89 ARG A O 1
ATOM 696 N N . ARG A 1 90 ? -13.086 3.525 -6.285 1 91.69 90 ARG A N 1
ATOM 697 C CA . ARG A 1 90 ? -13.188 4.277 -5.039 1 91.69 90 ARG A CA 1
ATOM 698 C C . ARG A 1 90 ? -11.812 4.602 -4.477 1 91.69 90 ARG A C 1
ATOM 700 O O . ARG A 1 90 ? -11.5 4.242 -3.34 1 91.69 90 ARG A O 1
ATOM 707 N N . PRO A 1 91 ? -11.078 5.34 -5.211 1 91.62 91 PRO A N 1
ATOM 708 C CA . PRO A 1 91 ? -9.719 5.625 -4.754 1 91.62 91 PRO A CA 1
ATOM 709 C C . PRO A 1 91 ? -9.688 6.391 -3.434 1 91.62 91 PRO A C 1
ATOM 711 O O . PRO A 1 91 ? -8.734 6.246 -2.656 1 91.62 91 PRO A O 1
ATOM 714 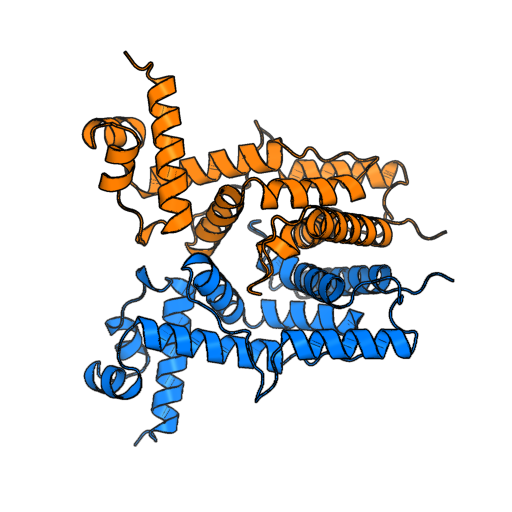N N . GLU A 1 92 ? -10.773 7.152 -3.121 1 91.38 92 GLU A N 1
ATOM 715 C CA . GLU A 1 92 ? -10.82 7.914 -1.878 1 91.38 92 GLU A CA 1
ATOM 716 C C . GLU A 1 92 ? -10.859 6.988 -0.665 1 91.38 92 GLU A C 1
ATOM 718 O O . GLU A 1 92 ? -10.32 7.32 0.393 1 91.38 92 GLU A O 1
ATOM 723 N N . HIS A 1 93 ? -11.508 5.883 -0.793 1 89.56 93 HIS A N 1
ATOM 724 C CA . HIS A 1 93 ? -11.57 4.93 0.311 1 89.56 93 HIS A CA 1
ATOM 725 C C . HIS A 1 93 ? -10.195 4.352 0.619 1 89.56 93 HIS A C 1
ATOM 727 O O . HIS A 1 93 ? -9.82 4.223 1.786 1 89.56 93 HIS A O 1
ATOM 733 N N . VAL A 1 94 ? -9.461 4.055 -0.433 1 90.88 94 VAL A N 1
ATOM 734 C CA . VAL A 1 94 ? -8.109 3.523 -0.261 1 90.88 94 VAL A CA 1
ATOM 735 C C . VAL A 1 94 ? -7.223 4.57 0.405 1 90.88 94 VAL A C 1
ATOM 737 O O . VAL A 1 94 ? -6.5 4.27 1.355 1 90.88 94 VAL A O 1
ATOM 740 N N . ARG A 1 95 ? -7.355 5.75 -0.071 1 91.75 95 ARG A N 1
ATOM 741 C CA . ARG A 1 95 ? -6.566 6.844 0.492 1 91.75 95 ARG A CA 1
ATOM 742 C C . ARG A 1 95 ? -6.887 7.039 1.971 1 91.75 95 ARG A C 1
ATOM 744 O O . ARG A 1 95 ? -5.984 7.277 2.779 1 91.75 95 ARG A O 1
ATOM 751 N N . MET A 1 96 ? -8.164 6.961 2.309 1 90.5 96 MET A N 1
ATOM 752 C CA . MET A 1 96 ? -8.562 7.145 3.701 1 90.5 96 MET A CA 1
ATOM 753 C C . MET A 1 96 ? -7.906 6.098 4.598 1 90.5 96 MET A C 1
ATOM 755 O O . MET A 1 96 ? -7.43 6.422 5.688 1 90.5 96 MET A O 1
ATOM 759 N N . VAL A 1 97 ? -7.871 4.926 4.113 1 86.38 97 VAL A N 1
ATOM 760 C CA . VAL A 1 97 ? -7.254 3.852 4.887 1 86.38 97 VAL A CA 1
ATOM 761 C C . VAL A 1 97 ? -5.754 4.105 5.016 1 86.38 97 VAL A C 1
ATOM 763 O O . VAL A 1 97 ? -5.176 3.922 6.094 1 86.38 97 VAL A O 1
ATOM 766 N N . ASP A 1 98 ? -5.16 4.523 3.955 1 90.81 98 ASP A N 1
ATOM 767 C CA . ASP A 1 98 ? -3.73 4.824 3.965 1 90.81 98 ASP A CA 1
ATOM 768 C C . ASP A 1 98 ? -3.42 5.977 4.918 1 90.81 98 ASP A C 1
ATOM 770 O O . ASP A 1 98 ? -2.436 5.93 5.656 1 90.81 98 ASP A O 1
ATOM 774 N N . TRP A 1 99 ? -4.273 7 4.895 1 91.25 99 TRP A N 1
ATOM 775 C CA . TRP A 1 99 ? -4.102 8.117 5.82 1 91.25 99 TRP A CA 1
ATOM 776 C C . TRP A 1 99 ? -4.195 7.645 7.266 1 91.25 99 TRP A C 1
ATOM 778 O O . TRP A 1 99 ? -3.367 8.016 8.102 1 91.25 99 TRP A O 1
ATOM 788 N N . ALA A 1 100 ? -5.188 6.867 7.5 1 87.94 100 ALA A N 1
ATOM 789 C CA . ALA A 1 100 ? -5.383 6.375 8.859 1 87.94 100 ALA A CA 1
ATOM 790 C C . ALA A 1 100 ? -4.16 5.594 9.344 1 87.94 100 ALA A C 1
ATOM 792 O O . ALA A 1 100 ? -3.713 5.766 10.477 1 87.94 100 ALA A O 1
ATOM 793 N N . ARG A 1 101 ? -3.654 4.82 8.492 1 86.25 101 ARG A N 1
ATOM 794 C CA . ARG A 1 101 ? -2.475 4.023 8.812 1 86.25 101 ARG A CA 1
ATOM 795 C C . ARG A 1 101 ? -1.269 4.918 9.086 1 86.25 101 ARG A C 1
ATOM 797 O O . ARG A 1 101 ? -0.562 4.727 10.078 1 86.25 101 ARG A O 1
ATOM 804 N N . LEU A 1 102 ? -1.048 5.898 8.305 1 88.94 102 LEU A N 1
ATOM 805 C CA . LEU A 1 102 ? 0.12 6.766 8.414 1 88.94 102 LEU A CA 1
ATOM 806 C C . LEU A 1 102 ? 0.006 7.672 9.641 1 88.94 102 LEU A C 1
ATOM 808 O O . LEU A 1 102 ? 1.005 7.953 10.305 1 88.94 102 LEU A O 1
ATOM 812 N N . GLU A 1 103 ? -1.198 8.031 9.906 1 85.44 103 GLU A N 1
ATOM 813 C CA . GLU A 1 103 ? -1.419 8.969 11 1 85.44 103 GLU A CA 1
ATOM 814 C C . GLU A 1 103 ? -1.506 8.242 12.336 1 85.44 103 GLU A C 1
ATOM 816 O O . GLU A 1 103 ? -1.573 8.875 13.391 1 85.44 103 GLU A O 1
ATOM 821 N N . GLY A 1 104 ? -1.466 6.93 12.289 1 78.19 104 GLY A N 1
ATOM 822 C CA . GLY A 1 104 ? -1.497 6.148 13.508 1 78.19 104 GLY A CA 1
ATOM 823 C C . GLY A 1 104 ? -2.859 6.137 14.18 1 78.19 104 GLY A C 1
ATOM 824 O O . GLY A 1 104 ? -2.955 6.078 15.406 1 78.19 104 GLY A O 1
ATOM 825 N N . VAL A 1 105 ? -3.85 6.512 13.375 1 74.25 105 VAL A N 1
ATOM 826 C CA . VAL A 1 105 ? -5.203 6.398 13.906 1 74.25 105 VAL A CA 1
ATOM 827 C C . VAL A 1 105 ? -5.559 4.93 14.117 1 74.25 105 VAL A C 1
ATOM 829 O O . VAL A 1 105 ? -5.41 4.113 13.203 1 74.25 105 VAL A O 1
ATOM 832 N N . SER A 1 106 ? -5.617 4.602 15.375 1 63.56 106 SER A N 1
ATOM 833 C CA . SER A 1 106 ? -5.98 3.227 15.703 1 63.56 106 SER A CA 1
ATOM 834 C C . SER A 1 106 ? -7.219 2.785 14.938 1 63.56 106 SER A C 1
ATOM 836 O O . SER A 1 106 ? -8.297 3.369 15.094 1 63.56 106 SER A O 1
ATOM 838 N N . LEU A 1 107 ? -6.93 2.086 13.93 1 61.88 107 LEU A N 1
ATOM 839 C CA . LEU A 1 107 ? -8.055 1.552 13.172 1 61.88 107 LEU A CA 1
ATOM 840 C C . LEU A 1 107 ? -8.523 0.222 13.758 1 61.88 107 LEU A C 1
ATOM 842 O O . LEU A 1 107 ? -7.703 -0.643 14.07 1 61.88 107 LEU A O 1
ATOM 846 N N . GLU A 1 108 ? -9.68 0.305 14.484 1 64.94 108 GLU A N 1
ATOM 847 C CA . GLU A 1 108 ? -10.234 -1.033 14.68 1 64.94 108 GLU A CA 1
ATOM 848 C C . GLU A 1 108 ? -10.336 -1.781 13.352 1 64.94 108 GLU A C 1
ATOM 850 O O . GLU A 1 108 ? -10.367 -1.165 12.289 1 64.94 108 GLU A O 1
ATOM 855 N N . GLU A 1 109 ? -10.078 -3.07 13.461 1 67.38 109 GLU A N 1
ATOM 856 C CA . GLU A 1 109 ? -10.305 -3.84 12.242 1 67.38 109 GLU A CA 1
ATOM 857 C C . GLU A 1 109 ? -11.641 -3.463 11.594 1 67.38 109 GLU A C 1
ATOM 859 O O . GLU A 1 109 ? -12.656 -3.363 12.273 1 67.38 109 GLU A O 1
ATOM 864 N N . PRO A 1 110 ? -11.516 -3.033 10.367 1 64.25 110 PRO A N 1
ATOM 865 C CA . PRO A 1 110 ? -12.773 -2.68 9.711 1 64.25 110 PRO A CA 1
ATOM 866 C C . PRO A 1 110 ? -13.828 -3.773 9.836 1 64.25 110 PRO A C 1
ATOM 868 O O . PRO A 1 110 ? -13.5 -4.961 9.875 1 64.25 110 PRO A O 1
ATOM 871 N N . ARG A 1 111 ? -15.016 -3.375 10.102 1 70.75 111 ARG A N 1
ATOM 872 C CA . ARG A 1 111 ? -16.109 -4.316 10.289 1 70.75 111 ARG A CA 1
ATOM 873 C C . ARG A 1 111 ? -17.203 -4.098 9.25 1 70.75 111 ARG A C 1
ATOM 875 O O . ARG A 1 111 ? -17.406 -2.975 8.781 1 70.75 111 ARG A O 1
ATOM 882 N N . VAL A 1 112 ? -17.625 -5.047 8.633 1 67.38 112 VAL A N 1
ATOM 883 C CA . VAL A 1 112 ? -18.875 -5.074 7.887 1 67.38 112 VAL A CA 1
ATOM 884 C C . VAL A 1 112 ? -20 -5.641 8.766 1 67.38 112 VAL A C 1
ATOM 886 O O . VAL A 1 112 ? -20 -6.832 9.07 1 67.38 112 VAL A O 1
ATOM 889 N N . GLY A 1 113 ? -20.891 -4.789 9.133 1 69.44 113 GLY A N 1
ATOM 890 C CA . GLY A 1 113 ? -21.781 -5.203 10.203 1 69.44 113 GLY A CA 1
ATOM 891 C C . GLY A 1 113 ? -21.047 -5.543 11.484 1 69.44 113 GLY A C 1
ATOM 892 O O . GLY A 1 113 ? -20.234 -4.754 11.977 1 69.44 113 GLY A O 1
ATOM 893 N N . ASP A 1 114 ? -21.234 -6.648 12.023 1 71 114 ASP A N 1
ATOM 894 C CA . ASP A 1 114 ? -20.609 -7.055 13.281 1 71 114 ASP A CA 1
ATOM 895 C C . ASP A 1 114 ? -19.391 -7.938 13.023 1 71 114 ASP A C 1
ATOM 897 O O . ASP A 1 114 ? -18.734 -8.391 13.969 1 71 114 ASP A O 1
ATOM 901 N N . GLN A 1 115 ? -19.078 -8.062 11.781 1 75.88 115 GLN A N 1
ATOM 902 C CA . GLN A 1 115 ? -18 -8.992 11.477 1 75.88 115 GLN A CA 1
ATOM 903 C C . GLN A 1 115 ? -16.766 -8.242 10.992 1 75.88 115 GLN A C 1
ATOM 905 O O . GLN A 1 115 ? -16.844 -7.43 10.07 1 75.88 115 GLN A O 1
ATOM 910 N N . PRO A 1 116 ? -15.648 -8.555 11.602 1 77.94 116 PRO A N 1
ATOM 911 C CA . PRO A 1 116 ? -14.391 -7.992 11.086 1 77.94 116 PRO A CA 1
ATOM 912 C C . PRO A 1 116 ? -14.086 -8.445 9.664 1 77.94 116 PRO A C 1
ATOM 914 O O . PRO A 1 116 ? -14.281 -9.609 9.328 1 77.94 116 PRO A O 1
ATOM 917 N N . VAL A 1 117 ? -13.742 -7.539 8.812 1 76.5 117 VAL A N 1
ATOM 918 C CA . VAL A 1 117 ? -13.508 -7.77 7.395 1 76.5 117 VAL A CA 1
ATOM 919 C C . VAL A 1 117 ? -12.453 -8.859 7.211 1 76.5 117 VAL A C 1
ATOM 921 O O . VAL A 1 117 ? -12.633 -9.781 6.422 1 76.5 117 VAL A O 1
ATOM 924 N N . LEU A 1 118 ? -11.383 -8.781 7.906 1 81.75 118 LEU A N 1
ATOM 925 C CA . LEU A 1 118 ? -10.312 -9.758 7.789 1 81.75 118 LEU A CA 1
ATOM 926 C C . LEU A 1 118 ? -10.789 -11.148 8.188 1 81.75 118 LEU A C 1
ATOM 928 O O . LEU A 1 118 ? -10.43 -12.141 7.547 1 81.75 118 LEU A O 1
ATOM 932 N N . ALA A 1 119 ? -11.578 -11.172 9.172 1 85.75 119 ALA A N 1
ATOM 933 C CA . ALA A 1 119 ? -12.109 -12.461 9.633 1 85.75 119 ALA A CA 1
ATOM 934 C C . ALA A 1 119 ? -12.984 -13.102 8.555 1 85.75 119 ALA A C 1
ATOM 936 O O . ALA A 1 119 ? -12.953 -14.32 8.367 1 85.75 119 ALA A O 1
ATOM 937 N N . ARG A 1 120 ? -13.734 -12.258 7.91 1 87.69 120 ARG A N 1
ATOM 938 C CA . ARG A 1 120 ? -14.586 -12.766 6.84 1 87.69 120 ARG A CA 1
ATOM 939 C C . ARG A 1 120 ? -13.758 -13.328 5.691 1 87.69 120 ARG A C 1
ATOM 941 O O . ARG A 1 120 ? -14.07 -14.383 5.145 1 87.69 120 ARG A O 1
ATOM 948 N N . ALA A 1 121 ? -12.742 -12.641 5.328 1 90.94 121 ALA A N 1
ATOM 949 C CA . ALA A 1 121 ? -11.867 -13.086 4.25 1 90.94 121 ALA A CA 1
ATOM 950 C C . ALA A 1 121 ? -11.148 -14.383 4.625 1 90.94 121 ALA A C 1
ATOM 952 O O . ALA A 1 121 ? -11.039 -15.297 3.807 1 90.94 121 ALA A O 1
ATOM 953 N N . ILE A 1 122 ? -10.734 -14.43 5.863 1 93.25 122 ILE A N 1
ATOM 954 C CA . ILE A 1 122 ? -10.047 -15.617 6.355 1 93.25 122 ILE A CA 1
ATOM 955 C C . ILE A 1 122 ? -11 -16.812 6.332 1 93.25 122 ILE A C 1
ATOM 957 O O . ILE A 1 122 ? -10.633 -17.891 5.867 1 93.25 122 ILE A O 1
ATOM 961 N N . ALA A 1 123 ? -12.172 -16.594 6.77 1 94 123 ALA A N 1
ATOM 962 C CA . ALA A 1 123 ? -13.164 -17.672 6.781 1 94 123 ALA A CA 1
ATOM 963 C C . ALA A 1 123 ? -13.445 -18.172 5.367 1 94 123 ALA A C 1
ATOM 965 O O . ALA A 1 123 ? -13.602 -19.375 5.152 1 94 123 ALA A O 1
ATOM 966 N N . ALA A 1 124 ? -13.516 -17.297 4.484 1 94.88 124 ALA A N 1
ATOM 967 C CA . ALA A 1 124 ? -13.766 -17.672 3.094 1 94.88 124 ALA A CA 1
ATOM 968 C C . ALA A 1 124 ? -12.617 -18.516 2.543 1 94.88 124 ALA A C 1
ATOM 970 O O . ALA A 1 124 ? -12.844 -19.5 1.829 1 94.88 124 ALA A O 1
ATOM 971 N N . VAL A 1 125 ? -11.422 -18.141 2.822 1 97.25 125 VAL A N 1
ATOM 972 C CA . VAL A 1 125 ? -10.25 -18.891 2.381 1 97.25 125 VAL A CA 1
ATOM 973 C C . VAL A 1 125 ? -10.258 -20.281 3.014 1 97.25 125 VAL A C 1
ATOM 975 O O . VAL A 1 125 ? -9.992 -21.281 2.34 1 97.25 125 VAL A O 1
ATOM 978 N N . GLU A 1 126 ? -10.578 -20.328 4.301 1 98.12 126 GLU A N 1
ATOM 979 C CA . GLU A 1 126 ? -10.656 -21.625 4.992 1 98.12 126 GLU A CA 1
ATOM 980 C C . GLU A 1 126 ? -11.695 -22.531 4.352 1 98.12 126 GLU A C 1
ATOM 982 O O . GLU A 1 126 ? -11.445 -23.719 4.141 1 98.12 126 GLU A O 1
ATOM 987 N N . GLU A 1 127 ? -12.781 -21.969 4.094 1 98.12 127 GLU A N 1
ATOM 988 C CA . GLU A 1 127 ? -13.82 -22.734 3.404 1 98.12 127 GLU A CA 1
ATOM 989 C C . GLU A 1 127 ? -13.344 -23.188 2.029 1 98.12 127 GLU A C 1
ATOM 991 O O . GLU A 1 127 ? -13.578 -24.328 1.63 1 98.12 127 GLU A O 1
ATOM 996 N N . ALA A 1 128 ? -12.719 -22.328 1.318 1 98.44 128 ALA A N 1
ATOM 997 C CA . ALA A 1 128 ? -12.18 -22.656 0.002 1 98.44 128 ALA A CA 1
ATOM 998 C C . ALA A 1 128 ? -11.156 -23.781 0.094 1 98.44 128 ALA A C 1
ATOM 1000 O O . ALA A 1 128 ? -11.078 -24.641 -0.797 1 98.44 128 ALA A O 1
ATOM 1001 N N . GLN A 1 129 ? -10.367 -23.766 1.107 1 98.5 129 GLN A N 1
ATOM 1002 C CA . GLN A 1 129 ? -9.406 -24.844 1.334 1 98.5 129 GLN A CA 1
ATOM 1003 C C . GLN A 1 129 ? -10.117 -26.172 1.579 1 98.5 129 GLN A C 1
ATOM 1005 O O . GLN A 1 129 ? -9.742 -27.188 0.994 1 98.5 129 GLN A O 1
ATOM 1010 N N . LEU A 1 130 ? -11.07 -26.109 2.404 1 97.88 130 LEU A N 1
ATOM 1011 C CA . LEU A 1 130 ? -11.828 -27.312 2.725 1 97.88 130 LEU A CA 1
ATOM 1012 C C . LEU A 1 130 ? -12.484 -27.891 1.474 1 97.88 130 LEU A C 1
ATOM 1014 O O . LEU A 1 130 ? -12.586 -29.109 1.333 1 97.88 130 LEU A O 1
ATOM 1018 N N . ASN A 1 131 ? -12.875 -27.031 0.563 1 97.69 131 ASN A N 1
ATOM 1019 C CA . ASN A 1 131 ? -13.594 -27.453 -0.635 1 97.69 131 ASN A CA 1
ATOM 1020 C C . ASN A 1 131 ? -12.641 -27.719 -1.797 1 97.69 131 ASN A C 1
ATOM 1022 O O . ASN A 1 131 ? -13.078 -28 -2.914 1 97.69 131 ASN A O 1
ATOM 1026 N N . GLY A 1 132 ? -11.406 -27.5 -1.626 1 97.5 132 GLY A N 1
ATOM 1027 C CA . GLY A 1 132 ? -10.398 -27.875 -2.605 1 97.5 132 GLY A CA 1
ATOM 1028 C C . GLY A 1 132 ? -10.133 -26.781 -3.631 1 97.5 132 GLY A C 1
ATOM 1029 O O . GLY A 1 132 ? -9.508 -27.047 -4.664 1 97.5 132 GLY A O 1
ATOM 1030 N N . HIS A 1 133 ? -10.57 -25.562 -3.365 1 97.69 133 HIS A N 1
ATOM 1031 C CA . HIS A 1 133 ? -10.383 -24.453 -4.301 1 97.69 133 HIS A CA 1
ATOM 1032 C C . HIS A 1 133 ? -9.07 -23.719 -4.035 1 97.69 133 HIS A C 1
ATOM 1034 O O . HIS A 1 133 ? -8.562 -23.016 -4.906 1 97.69 133 HIS A O 1
ATOM 1040 N N . VAL A 1 134 ? -8.578 -23.859 -2.824 1 98.5 134 VAL A N 1
ATOM 1041 C CA . VAL A 1 134 ? -7.34 -23.203 -2.418 1 98.5 134 VAL A CA 1
ATOM 1042 C C . VAL A 1 134 ? -6.391 -24.219 -1.805 1 98.5 134 VAL A C 1
ATOM 1044 O O . VAL A 1 134 ? -6.812 -25.078 -1.022 1 98.5 134 VAL A O 1
ATOM 1047 N N . ASP A 1 135 ? -5.133 -24.25 -2.221 1 98.56 135 ASP A N 1
ATOM 1048 C CA . ASP A 1 135 ? -4.113 -25.109 -1.629 1 98.56 135 ASP A CA 1
ATOM 1049 C C . ASP A 1 135 ? -4.113 -25 -0.107 1 98.56 135 ASP A C 1
ATOM 1051 O O . ASP A 1 135 ? -3.889 -23.922 0.439 1 98.56 135 ASP A O 1
ATOM 1055 N N . PRO A 1 136 ? -4.328 -26.078 0.627 1 97.88 136 PRO A N 1
ATOM 1056 C CA . PRO A 1 136 ? -4.426 -26.047 2.088 1 97.88 136 PRO A CA 1
ATOM 1057 C C . PRO A 1 136 ? -3.082 -25.781 2.764 1 97.88 136 PRO A C 1
ATOM 1059 O O . PRO A 1 136 ? -3.027 -25.562 3.977 1 97.88 136 PRO A O 1
ATOM 1062 N N . ALA A 1 137 ? -2.016 -25.688 2.049 1 97.88 137 ALA A N 1
ATOM 1063 C CA . ALA A 1 137 ? -0.701 -25.438 2.631 1 97.88 137 ALA A CA 1
ATOM 1064 C C . ALA A 1 137 ? -0.575 -23.984 3.086 1 97.88 137 ALA A C 1
ATOM 1066 O O . ALA A 1 137 ? 0.302 -23.641 3.887 1 97.88 137 ALA A O 1
ATOM 1067 N N . TRP A 1 138 ? -1.455 -23.172 2.555 1 98.44 138 TRP A N 1
ATOM 1068 C CA . TRP A 1 138 ? -1.4 -21.75 2.922 1 98.44 138 TRP A CA 1
ATOM 1069 C C . TRP A 1 138 ? -1.972 -21.531 4.316 1 98.44 138 TRP A C 1
ATOM 1071 O O . TRP A 1 138 ? -3.014 -22.094 4.664 1 98.44 138 TRP A O 1
ATOM 1081 N N . ARG A 1 139 ? -1.272 -20.781 5.113 1 97.88 139 ARG A N 1
ATOM 1082 C CA . ARG A 1 139 ? -1.954 -20.172 6.254 1 97.88 139 ARG A CA 1
ATOM 1083 C C . ARG A 1 139 ? -2.973 -19.141 5.793 1 97.88 139 ARG A C 1
ATOM 1085 O O . ARG A 1 139 ? -2.615 -18.156 5.133 1 97.88 139 ARG A O 1
ATOM 1092 N N . PRO A 1 140 ? -4.219 -19.297 6.172 1 97.25 140 PRO A N 1
ATOM 1093 C CA . PRO A 1 140 ? -5.262 -18.438 5.625 1 97.25 140 PRO A CA 1
ATOM 1094 C C . PRO A 1 140 ? -4.977 -16.953 5.855 1 97.25 140 PRO A C 1
ATOM 1096 O O . PRO A 1 140 ? -5.164 -16.141 4.953 1 97.25 140 PRO A O 1
ATOM 1099 N N . PHE A 1 141 ? -4.508 -16.609 6.996 1 94.69 141 PHE A N 1
ATOM 1100 C CA . PHE A 1 141 ? -4.227 -15.219 7.324 1 94.69 141 PHE A CA 1
ATOM 1101 C C . PHE A 1 141 ? -3.166 -14.641 6.391 1 94.69 141 PHE A C 1
ATOM 1103 O O . PHE A 1 141 ? -3.342 -13.555 5.836 1 94.69 141 PHE A O 1
ATOM 1110 N N . ASP A 1 142 ? -2.123 -15.328 6.156 1 96.75 142 ASP A N 1
ATOM 1111 C CA . ASP A 1 142 ? -1.057 -14.891 5.266 1 96.75 142 ASP A CA 1
ATOM 1112 C C . ASP A 1 142 ? -1.563 -14.75 3.832 1 96.75 142 ASP A C 1
ATOM 1114 O O . ASP A 1 142 ? -1.25 -13.766 3.15 1 96.75 142 ASP A O 1
ATOM 1118 N N . LEU A 1 143 ? -2.33 -15.727 3.453 1 97.81 143 LEU A N 1
ATOM 1119 C CA . LEU A 1 143 ? -2.836 -15.719 2.086 1 97.81 143 LEU A CA 1
ATOM 1120 C C . LEU A 1 143 ? -3.742 -14.516 1.851 1 97.81 143 LEU A C 1
ATOM 1122 O O . LEU A 1 143 ? -3.643 -13.852 0.816 1 97.81 143 LEU A O 1
ATOM 1126 N N . VAL A 1 144 ? -4.602 -14.227 2.814 1 95.38 144 VAL A N 1
ATOM 1127 C CA . VAL A 1 144 ? -5.52 -13.102 2.684 1 95.38 144 VAL A CA 1
ATOM 1128 C C . VAL A 1 144 ? -4.73 -11.805 2.537 1 95.38 144 VAL A C 1
ATOM 1130 O O . VAL A 1 144 ? -5.035 -10.977 1.674 1 95.38 144 VAL A O 1
ATOM 1133 N N . VAL A 1 145 ? -3.705 -11.602 3.301 1 95.38 145 VAL A N 1
ATOM 1134 C CA . VAL A 1 145 ? -2.877 -10.406 3.242 1 95.38 145 VAL A CA 1
ATOM 1135 C C . VAL A 1 145 ? -2.227 -10.297 1.865 1 95.38 145 VAL A C 1
ATOM 1137 O O . VAL A 1 145 ? -2.215 -9.219 1.263 1 95.38 145 VAL A O 1
ATOM 1140 N N . LEU A 1 146 ? -1.75 -11.391 1.349 1 97.94 146 LEU A N 1
ATOM 1141 C CA . LEU A 1 146 ? -1.104 -11.398 0.042 1 97.94 146 LEU A CA 1
ATOM 1142 C C . LEU A 1 146 ? -2.105 -11.07 -1.062 1 97.94 146 LEU A C 1
ATOM 1144 O O . LEU A 1 146 ? -1.799 -10.312 -1.979 1 97.94 146 LEU A O 1
ATOM 1148 N N . LEU A 1 147 ? -3.301 -11.648 -0.965 1 97.44 147 LEU A N 1
ATOM 1149 C CA . LEU A 1 147 ? -4.328 -11.414 -1.976 1 97.44 147 LEU A CA 1
ATOM 1150 C C . LEU A 1 147 ? -4.758 -9.945 -1.984 1 97.44 147 LEU A C 1
ATOM 1152 O O . LEU A 1 147 ? -4.938 -9.359 -3.051 1 97.44 147 LEU A O 1
ATOM 1156 N N . PHE A 1 148 ? -4.91 -9.398 -0.842 1 94.31 148 PHE A N 1
ATOM 1157 C CA . PHE A 1 148 ? -5.188 -7.965 -0.771 1 94.31 148 PHE A CA 1
ATOM 1158 C C . PHE A 1 148 ? -4.043 -7.16 -1.379 1 94.31 148 PHE A C 1
ATOM 1160 O O . PHE A 1 148 ? -4.277 -6.184 -2.094 1 94.31 148 PHE A O 1
ATOM 1167 N N . GLY A 1 149 ? -2.781 -7.578 -1.086 1 96.44 149 GLY A N 1
ATOM 1168 C CA . GLY A 1 149 ? -1.627 -6.93 -1.686 1 96.44 149 GLY A CA 1
ATOM 1169 C C . GLY A 1 149 ? -1.68 -6.898 -3.201 1 96.44 149 GLY A C 1
ATOM 1170 O O . GLY A 1 149 ? -1.367 -5.879 -3.816 1 96.44 149 GLY A O 1
ATOM 1171 N N . ILE A 1 150 ? -2.141 -7.949 -3.771 1 98.19 150 ILE A N 1
ATOM 1172 C CA . ILE A 1 150 ? -2.246 -8.039 -5.223 1 98.19 150 ILE A CA 1
ATOM 1173 C C . ILE A 1 150 ? -3.375 -7.141 -5.715 1 98.19 150 ILE A C 1
ATOM 1175 O O . ILE A 1 150 ? -3.186 -6.348 -6.645 1 98.19 150 ILE A O 1
ATOM 1179 N N . GLY A 1 151 ? -4.512 -7.234 -5.137 1 97 151 GLY A N 1
ATOM 1180 C CA . GLY A 1 151 ? -5.66 -6.445 -5.559 1 97 151 GLY A CA 1
ATOM 1181 C C . GLY A 1 151 ? -5.434 -4.949 -5.438 1 97 151 GLY A C 1
ATOM 1182 O O . GLY A 1 151 ? -5.98 -4.168 -6.215 1 97 151 GLY A O 1
ATOM 1183 N N . LEU A 1 152 ? -4.582 -4.621 -4.512 1 95.62 152 LEU A N 1
ATOM 1184 C CA . LEU A 1 152 ? -4.355 -3.207 -4.23 1 95.62 152 LEU A CA 1
ATOM 1185 C C . LEU A 1 152 ? -3.039 -2.738 -4.84 1 95.62 152 LEU A C 1
ATOM 1187 O O . LEU A 1 152 ? -2.645 -1.583 -4.664 1 95.62 152 LEU A O 1
ATOM 1191 N N . ALA A 1 153 ? -2.35 -3.543 -5.57 1 96.56 153 ALA A N 1
ATOM 1192 C CA . ALA A 1 153 ? -0.996 -3.268 -6.047 1 96.56 153 ALA A CA 1
ATOM 1193 C C . ALA A 1 153 ? -0.958 -1.996 -6.887 1 96.56 153 ALA A C 1
ATOM 1195 O O . ALA A 1 153 ? -0.119 -1.12 -6.664 1 96.56 153 ALA A O 1
ATOM 1196 N N . TRP A 1 154 ? -1.887 -1.825 -7.766 1 95.12 154 TRP A N 1
ATOM 1197 C CA . TRP A 1 154 ? -1.906 -0.656 -8.641 1 95.12 154 TRP A CA 1
ATOM 1198 C C . TRP A 1 154 ? -2.311 0.595 -7.863 1 95.12 154 TRP A C 1
ATOM 1200 O O . TRP A 1 154 ? -1.789 1.684 -8.117 1 95.12 154 TRP A O 1
ATOM 1210 N N . ALA A 1 155 ? -3.182 0.411 -6.93 1 93.31 155 ALA A N 1
ATOM 1211 C CA . ALA A 1 155 ? -3.637 1.544 -6.125 1 93.31 155 ALA A CA 1
ATOM 1212 C C . ALA A 1 155 ? -2.5 2.104 -5.273 1 93.31 155 ALA A C 1
ATOM 1214 O O . ALA A 1 155 ? -2.457 3.305 -4.996 1 93.31 155 ALA A O 1
ATOM 1215 N N . HIS A 1 156 ? -1.58 1.252 -4.891 1 91.5 156 HIS A N 1
ATOM 1216 C CA . HIS A 1 156 ? -0.488 1.661 -4.016 1 91.5 156 HIS A CA 1
ATOM 1217 C C . HIS A 1 156 ? 0.783 1.937 -4.812 1 91.5 156 HIS A C 1
ATOM 1219 O O . HIS A 1 156 ? 1.797 2.355 -4.246 1 91.5 156 HIS A O 1
ATOM 1225 N N . SER A 1 157 ? 0.742 1.747 -6.086 1 87.81 157 SER A N 1
ATOM 1226 C CA . SER A 1 157 ? 1.935 1.936 -6.906 1 87.81 157 SER A CA 1
ATOM 1227 C C . SER A 1 157 ? 2.271 3.416 -7.059 1 87.81 157 SER A C 1
ATOM 1229 O O . SER A 1 157 ? 1.395 4.23 -7.359 1 87.81 157 SER A O 1
ATOM 1231 N N . PRO A 1 158 ? 3.514 3.762 -6.844 1 78.25 158 PRO A N 1
ATOM 1232 C CA . PRO A 1 158 ? 3.906 5.168 -6.977 1 78.25 158 PRO A CA 1
ATOM 1233 C C . PRO A 1 158 ? 4.133 5.582 -8.43 1 78.25 158 PRO A C 1
ATOM 1235 O O . PRO A 1 158 ? 4.453 6.742 -8.695 1 78.25 158 PRO A O 1
ATOM 1238 N N . VAL A 1 159 ? 3.977 4.762 -9.344 1 78 159 VAL A N 1
ATOM 1239 C CA . VAL A 1 159 ? 4.273 5.078 -10.734 1 78 159 VAL A CA 1
ATOM 1240 C C . VAL A 1 159 ? 3.186 5.992 -11.305 1 78 159 VAL A C 1
ATOM 1242 O O . VAL A 1 159 ? 2.006 5.828 -10.984 1 78 159 VAL A O 1
ATOM 1245 N N . PRO A 1 160 ? 3.598 6.996 -12.031 1 71.62 160 PRO A N 1
ATOM 1246 C CA . PRO A 1 160 ? 2.637 7.969 -12.555 1 71.62 160 PRO A CA 1
ATOM 1247 C C . PRO A 1 160 ? 1.525 7.316 -13.375 1 71.62 160 PRO A C 1
ATOM 1249 O O . PRO A 1 160 ? 0.39 7.797 -13.375 1 71.62 160 PRO A O 1
ATOM 1252 N N . ASP A 1 161 ? 1.752 6.168 -14.016 1 77.81 161 ASP A N 1
ATOM 1253 C CA . ASP A 1 161 ? 0.767 5.551 -14.898 1 77.81 161 ASP A CA 1
ATOM 1254 C C . ASP A 1 161 ? 0.016 4.43 -14.18 1 77.81 161 ASP A C 1
ATOM 1256 O O . ASP A 1 161 ? -0.542 3.539 -14.828 1 77.81 161 ASP A O 1
ATOM 1260 N N . ALA A 1 162 ? -0.025 4.668 -12.883 1 82.94 162 ALA A N 1
ATOM 1261 C CA . ALA A 1 162 ? -0.715 3.621 -12.133 1 82.94 162 ALA A CA 1
ATOM 1262 C C . ALA A 1 162 ? -2.225 3.709 -12.328 1 82.94 162 ALA A C 1
ATOM 1264 O O . ALA A 1 162 ? -2.926 2.695 -12.273 1 82.94 162 ALA A O 1
ATOM 1265 N N . THR A 1 163 ? -2.678 4.902 -12.531 1 84 163 THR A N 1
ATOM 1266 C CA . THR A 1 163 ? -4.102 5.105 -12.781 1 84 163 THR A CA 1
ATOM 1267 C C . THR A 1 163 ? -4.371 5.266 -14.273 1 84 163 THR A C 1
ATOM 1269 O O . THR A 1 163 ? -3.58 5.879 -14.992 1 84 163 THR A O 1
ATOM 1272 N N . THR A 1 164 ? -5.359 4.594 -14.727 1 89.94 164 THR A N 1
ATOM 1273 C CA . THR A 1 164 ? -5.742 4.707 -16.125 1 89.94 164 THR A CA 1
ATOM 1274 C C . THR A 1 164 ? -7.25 4.555 -16.297 1 89.94 164 THR A C 1
ATOM 1276 O O . THR A 1 164 ? -7.898 3.848 -15.523 1 89.94 164 THR A O 1
ATOM 1279 N N . ASP A 1 165 ? -7.742 5.242 -17.281 1 90.5 165 ASP A N 1
ATOM 1280 C CA . ASP A 1 165 ? -9.148 5.09 -17.641 1 90.5 165 ASP A CA 1
ATOM 1281 C C . ASP A 1 165 ? -9.312 4.32 -18.938 1 90.5 165 ASP A C 1
ATOM 1283 O O . ASP A 1 165 ? -10.43 4.117 -19.422 1 90.5 165 ASP A O 1
ATOM 1287 N N . ASP A 1 166 ? -8.195 3.912 -19.5 1 95.5 166 ASP A N 1
ATOM 1288 C CA . ASP A 1 166 ? -8.242 3.08 -20.703 1 95.5 166 ASP A CA 1
ATOM 1289 C C . ASP A 1 166 ? -8.828 1.704 -20.391 1 95.5 166 ASP A C 1
ATOM 1291 O O . ASP A 1 166 ? -8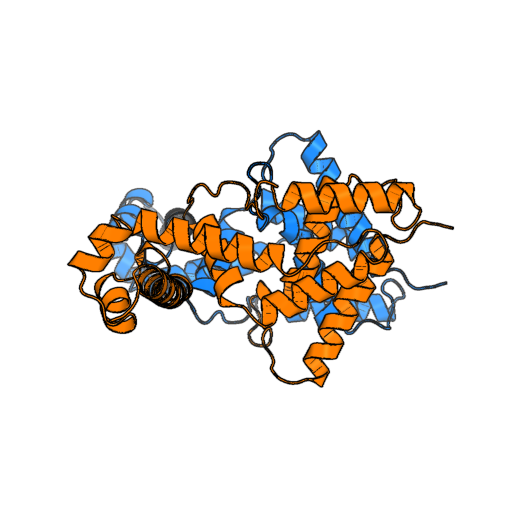.227 0.922 -19.656 1 95.5 166 ASP A O 1
ATOM 1295 N N . PRO A 1 167 ? -9.992 1.468 -20.938 1 96.5 167 PRO A N 1
ATOM 1296 C CA . PRO A 1 167 ? -10.672 0.22 -20.578 1 96.5 167 PRO A CA 1
ATOM 1297 C C . PRO A 1 167 ? -9.836 -1.018 -20.906 1 96.5 167 PRO A C 1
ATOM 1299 O O . PRO A 1 167 ? -9.93 -2.031 -20.203 1 96.5 167 PRO A O 1
ATOM 1302 N N . THR A 1 168 ? -9.055 -0.899 -21.922 1 97.5 168 THR A N 1
ATOM 1303 C CA . THR A 1 168 ? -8.211 -2.031 -22.297 1 97.5 168 THR A CA 1
ATOM 1304 C C . THR A 1 168 ? -7.145 -2.285 -21.234 1 97.5 168 THR A C 1
ATOM 1306 O O . THR A 1 168 ? -6.926 -3.43 -20.828 1 97.5 168 THR A O 1
ATOM 1309 N N . LEU A 1 169 ? -6.52 -1.219 -20.828 1 96.38 169 LEU A N 1
ATOM 1310 C CA . LEU A 1 169 ? -5.488 -1.346 -19.797 1 96.38 169 LEU A CA 1
ATOM 1311 C C . LEU A 1 169 ? -6.098 -1.793 -18.469 1 96.38 169 LEU A C 1
ATOM 1313 O O . LEU A 1 169 ? -5.512 -2.611 -17.766 1 96.38 169 LEU A O 1
ATOM 1317 N N . VAL A 1 170 ? -7.281 -1.277 -18.172 1 97.31 170 VAL A N 1
ATOM 1318 C CA . VAL A 1 170 ? -7.984 -1.659 -16.938 1 97.31 170 VAL A CA 1
ATOM 1319 C C . VAL A 1 170 ? -8.273 -3.158 -16.969 1 97.31 170 VAL A C 1
ATOM 1321 O O . VAL A 1 170 ? -8.008 -3.861 -15.984 1 97.31 170 VAL A O 1
ATOM 1324 N N . ALA A 1 171 ? -8.805 -3.635 -18.062 1 98.19 171 ALA A N 1
ATOM 1325 C CA . ALA A 1 171 ? -9.125 -5.051 -18.188 1 98.19 171 ALA A CA 1
ATOM 1326 C C . ALA A 1 171 ? -7.871 -5.914 -18.094 1 98.19 171 ALA A C 1
ATOM 1328 O O . ALA A 1 171 ? -7.887 -6.977 -17.469 1 98.19 171 ALA A O 1
ATOM 1329 N N . GLN A 1 172 ? -6.844 -5.445 -18.719 1 98 172 GLN A N 1
ATOM 1330 C CA . GLN A 1 172 ? -5.574 -6.164 -18.703 1 98 172 GLN A CA 1
ATOM 1331 C C . GLN A 1 172 ? -5.012 -6.285 -17.297 1 98 172 GLN A C 1
ATOM 1333 O O . GLN A 1 172 ? -4.594 -7.367 -16.875 1 98 172 GLN A O 1
ATOM 1338 N N . ARG A 1 173 ? -4.98 -5.234 -16.562 1 98.25 173 ARG A N 1
ATOM 1339 C CA . ARG A 1 173 ? -4.445 -5.223 -15.211 1 98.25 173 ARG A CA 1
ATOM 1340 C C . ARG A 1 173 ? -5.309 -6.059 -14.273 1 98.25 173 ARG A C 1
ATOM 1342 O O . ARG A 1 173 ? -4.789 -6.773 -13.406 1 98.25 173 ARG A O 1
ATOM 1349 N N . ARG A 1 174 ? -6.609 -5.93 -14.438 1 98.44 174 ARG A N 1
ATOM 1350 C CA . ARG A 1 174 ? -7.508 -6.773 -13.656 1 98.44 174 ARG A CA 1
ATOM 1351 C C . ARG A 1 174 ? -7.242 -8.25 -13.922 1 98.44 174 ARG A C 1
ATOM 1353 O O . ARG A 1 174 ? -7.164 -9.055 -12.984 1 98.44 174 ARG A O 1
ATOM 1360 N N . ALA A 1 175 ? -7.156 -8.602 -15.172 1 98.75 175 ALA A N 1
ATOM 1361 C CA . ALA A 1 175 ? -6.91 -9.984 -15.562 1 98.75 175 ALA A CA 1
ATOM 1362 C C . ALA A 1 175 ? -5.582 -10.484 -14.992 1 98.75 175 ALA A C 1
ATOM 1364 O O . ALA A 1 175 ? -5.473 -11.648 -14.586 1 98.75 175 ALA A O 1
ATOM 1365 N N . ALA A 1 176 ? -4.59 -9.641 -15.016 1 98.75 176 ALA A N 1
ATOM 1366 C CA . ALA A 1 176 ? -3.291 -10 -14.453 1 98.75 176 ALA A CA 1
ATOM 1367 C C . ALA A 1 176 ? -3.402 -10.297 -12.961 1 98.75 176 ALA A C 1
ATOM 1369 O O . ALA A 1 176 ? -2.818 -11.266 -12.469 1 98.75 176 ALA A O 1
ATOM 1370 N N . ALA A 1 177 ? -4.133 -9.461 -12.25 1 98.75 177 ALA A N 1
ATOM 1371 C CA . ALA A 1 177 ? -4.336 -9.672 -10.82 1 98.75 177 ALA A CA 1
ATOM 1372 C C . ALA A 1 177 ? -5.055 -10.992 -10.555 1 98.75 177 ALA A C 1
ATOM 1374 O O . ALA A 1 177 ? -4.664 -11.758 -9.672 1 98.75 177 ALA A O 1
ATOM 1375 N N . VAL A 1 178 ? -6.094 -11.234 -11.32 1 98.81 178 VAL A N 1
ATOM 1376 C CA . VAL A 1 178 ? -6.883 -12.453 -11.156 1 98.81 178 VAL A CA 1
ATOM 1377 C C . VAL A 1 178 ? -6.02 -13.672 -11.477 1 98.81 178 VAL A C 1
ATOM 1379 O O . VAL A 1 178 ? -6.059 -14.672 -10.758 1 98.81 178 VAL A O 1
ATOM 1382 N N . GLU A 1 179 ? -5.238 -13.578 -12.523 1 98.75 179 GLU A N 1
ATOM 1383 C CA . GLU A 1 179 ? -4.355 -14.68 -12.891 1 98.75 179 GLU A CA 1
ATOM 1384 C C . GLU A 1 179 ? -3.318 -14.945 -11.805 1 98.75 179 GLU A C 1
ATOM 1386 O O . GLU A 1 179 ? -3.041 -16.094 -11.469 1 98.75 179 GLU A O 1
ATOM 1391 N N . ALA A 1 180 ? -2.721 -13.914 -11.289 1 98.81 180 ALA A N 1
ATOM 1392 C CA . ALA A 1 180 ? -1.766 -14.07 -10.195 1 98.81 180 ALA A CA 1
ATOM 1393 C C . ALA A 1 180 ? -2.396 -14.812 -9.016 1 98.81 180 ALA A C 1
ATOM 1395 O O . ALA A 1 180 ? -1.816 -15.766 -8.492 1 98.81 180 ALA A O 1
ATOM 1396 N N . ALA A 1 181 ? -3.607 -14.359 -8.641 1 98.75 181 ALA A N 1
ATOM 1397 C CA . ALA A 1 181 ? -4.316 -15 -7.539 1 98.75 181 ALA A CA 1
ATOM 1398 C C . ALA A 1 181 ? -4.609 -16.469 -7.855 1 98.75 181 ALA A C 1
ATOM 1400 O O . ALA A 1 181 ? -4.457 -17.328 -6.996 1 98.75 181 ALA A O 1
ATOM 1401 N N . ALA A 1 182 ? -5.02 -16.719 -9.055 1 98.62 182 ALA A N 1
ATOM 1402 C CA . ALA A 1 182 ? -5.348 -18.078 -9.461 1 98.62 182 ALA A CA 1
ATOM 1403 C C . ALA A 1 182 ? -4.133 -19 -9.336 1 98.62 182 ALA A C 1
ATOM 1405 O O . ALA A 1 182 ? -4.242 -20.125 -8.844 1 98.62 182 ALA A O 1
ATOM 1406 N N . ARG A 1 183 ? -2.994 -18.531 -9.773 1 98.44 183 ARG A N 1
ATOM 1407 C CA . ARG A 1 183 ? -1.772 -19.328 -9.695 1 98.44 183 ARG A CA 1
ATOM 1408 C C . ARG A 1 183 ? -1.364 -19.562 -8.242 1 98.44 183 ARG A C 1
ATOM 1410 O O . ARG A 1 183 ? -0.903 -20.641 -7.895 1 98.44 183 ARG A O 1
ATOM 1417 N N . ILE A 1 184 ? -1.544 -18.578 -7.422 1 98.69 184 ILE A N 1
ATOM 1418 C CA . ILE A 1 184 ? -1.163 -18.672 -6.016 1 98.69 184 ILE A CA 1
ATOM 1419 C C . ILE A 1 184 ? -2.027 -19.719 -5.32 1 98.69 184 ILE A C 1
ATOM 1421 O O . ILE A 1 184 ? -1.511 -20.578 -4.605 1 98.69 184 ILE A O 1
ATOM 1425 N N . VAL A 1 185 ? -3.324 -19.719 -5.535 1 98.38 185 VAL A N 1
ATOM 1426 C CA . VAL A 1 185 ? -4.234 -20.5 -4.707 1 98.38 185 VAL A CA 1
ATOM 1427 C C . VAL A 1 185 ? -4.344 -21.922 -5.262 1 98.38 185 VAL A C 1
ATOM 1429 O O . VAL A 1 185 ? -4.895 -22.797 -4.609 1 98.38 185 VAL A O 1
ATOM 1432 N N . ALA A 1 186 ? -3.803 -22.094 -6.43 1 97.69 186 ALA A N 1
ATOM 1433 C CA . ALA A 1 186 ? -3.975 -23.375 -7.121 1 97.69 186 ALA A CA 1
ATOM 1434 C C . ALA A 1 186 ? -3.518 -24.531 -6.242 1 97.69 186 ALA A C 1
ATOM 1436 O O . ALA A 1 186 ? -2.492 -24.438 -5.566 1 97.69 186 ALA A O 1
ATOM 1437 N N . VAL A 1 187 ? -4.207 -25.562 -6.223 1 95.25 187 VAL A N 1
ATOM 1438 C CA . VAL A 1 187 ? -3.863 -26.797 -5.52 1 95.25 187 VAL A CA 1
ATOM 1439 C C . VAL A 1 187 ? -2.924 -27.641 -6.379 1 95.25 187 VAL A C 1
ATOM 1441 O O . VAL A 1 187 ? -3.23 -27.938 -7.535 1 95.25 187 VAL A O 1
ATOM 1444 N N . PRO A 1 188 ? -1.739 -27.828 -5.895 1 87.81 188 PRO A N 1
ATOM 1445 C CA . PRO A 1 188 ? -0.825 -28.672 -6.676 1 87.81 188 PRO A CA 1
ATOM 1446 C C . PRO A 1 188 ? -1.445 -30 -7.082 1 87.81 188 PRO A C 1
ATOM 1448 O O . PRO A 1 188 ? -2.242 -30.562 -6.332 1 87.81 188 PRO A O 1
ATOM 1451 N N . ARG A 1 189 ? -1.372 -30.422 -8.289 1 78.94 189 ARG A N 1
ATOM 1452 C CA . ARG A 1 189 ? -1.83 -31.734 -8.766 1 78.94 189 ARG A CA 1
ATOM 1453 C C . ARG A 1 189 ? -0.913 -32.844 -8.273 1 78.94 189 ARG A C 1
ATOM 1455 O O . ARG A 1 189 ? 0.271 -32.625 -8.023 1 78.94 189 ARG A O 1
ATOM 1462 N N . MET B 1 1 ? 34.719 19.188 14.047 1 61.25 1 MET B N 1
ATOM 1463 C CA . MET B 1 1 ? 33.656 19.922 13.32 1 61.25 1 MET B CA 1
ATOM 1464 C C . MET B 1 1 ? 32.969 19.016 12.312 1 61.25 1 MET B C 1
ATOM 1466 O O . MET B 1 1 ? 33.625 18.281 11.578 1 61.25 1 MET B O 1
ATOM 1470 N N . ARG B 1 2 ? 31.734 18.891 12.461 1 69.5 2 ARG B N 1
ATOM 1471 C CA . ARG B 1 2 ? 31 18.016 11.547 1 69.5 2 ARG B CA 1
ATOM 1472 C C . ARG B 1 2 ? 31.203 18.453 10.102 1 69.5 2 ARG B C 1
ATOM 1474 O O . ARG B 1 2 ? 31.094 19.656 9.789 1 69.5 2 ARG B O 1
ATOM 1481 N N . SER B 1 3 ? 31.672 17.547 9.258 1 80.06 3 SER B N 1
ATOM 1482 C CA . SER B 1 3 ? 31.797 17.891 7.848 1 80.06 3 SER B CA 1
ATOM 1483 C C . SER B 1 3 ? 30.422 18.219 7.246 1 80.06 3 SER B C 1
ATOM 1485 O O . SER B 1 3 ? 29.391 17.906 7.836 1 80.06 3 SER B O 1
ATOM 1487 N N . THR B 1 4 ? 30.422 19 6.246 1 79.25 4 THR B N 1
ATOM 1488 C CA . THR B 1 4 ? 29.203 19.391 5.555 1 79.25 4 THR B CA 1
ATOM 1489 C C . THR B 1 4 ? 28.391 18.156 5.172 1 79.25 4 THR B C 1
ATOM 1491 O O . THR B 1 4 ? 27.156 18.141 5.297 1 79.25 4 THR B O 1
ATOM 1494 N N . THR B 1 5 ? 29.156 17.172 4.793 1 81.44 5 THR B N 1
ATOM 1495 C CA . THR B 1 5 ? 28.5 15.93 4.379 1 81.44 5 THR B CA 1
ATOM 1496 C C . THR B 1 5 ? 27.875 15.227 5.574 1 81.44 5 THR B C 1
ATOM 1498 O O . THR B 1 5 ? 26.75 14.719 5.48 1 81.44 5 THR B O 1
ATOM 1501 N N . GLU B 1 6 ? 28.547 15.266 6.617 1 84.56 6 GLU B N 1
ATOM 1502 C CA . GLU B 1 6 ? 28.031 14.648 7.836 1 84.56 6 GLU B CA 1
ATOM 1503 C C . GLU B 1 6 ? 26.781 15.352 8.32 1 84.56 6 GLU B C 1
ATOM 1505 O O . GLU B 1 6 ? 25.812 14.703 8.742 1 84.56 6 GLU B O 1
ATOM 1510 N N . LEU B 1 7 ? 26.859 16.656 8.242 1 85.94 7 LEU B N 1
ATOM 1511 C CA . LEU B 1 7 ? 25.703 17.438 8.664 1 85.94 7 LEU B CA 1
ATOM 1512 C C . LEU B 1 7 ? 24.484 17.141 7.785 1 85.94 7 LEU B C 1
ATOM 1514 O O . LEU B 1 7 ? 23.375 16.953 8.289 1 85.94 7 LEU B O 1
ATOM 1518 N N . ARG B 1 8 ? 24.719 17.078 6.52 1 88.81 8 ARG B N 1
ATOM 1519 C CA . ARG B 1 8 ? 23.641 16.781 5.582 1 88.81 8 ARG B CA 1
ATOM 1520 C C . ARG B 1 8 ? 22.984 15.438 5.891 1 88.81 8 ARG B C 1
ATOM 1522 O O . ARG B 1 8 ? 21.766 15.32 5.895 1 88.81 8 ARG B O 1
ATOM 1529 N N . ASP B 1 9 ? 23.828 14.484 6.195 1 90.38 9 ASP B N 1
ATOM 1530 C CA . ASP B 1 9 ? 23.328 13.148 6.496 1 90.38 9 ASP B CA 1
ATOM 1531 C C . ASP B 1 9 ? 22.516 13.141 7.793 1 90.38 9 ASP B C 1
ATOM 1533 O O . ASP B 1 9 ? 21.484 12.461 7.891 1 90.38 9 ASP B O 1
ATOM 1537 N N . GLU B 1 10 ? 22.969 13.844 8.727 1 92.25 10 GLU B N 1
ATOM 1538 C CA . GLU B 1 10 ? 22.266 13.938 10 1 92.25 10 GLU B CA 1
ATOM 1539 C C . GLU B 1 10 ? 20.906 14.609 9.844 1 92.25 10 GLU B C 1
ATOM 1541 O O . GLU B 1 10 ? 19.922 14.188 10.445 1 92.25 10 GLU B O 1
ATOM 1546 N N . ILE B 1 11 ? 20.953 15.594 9.031 1 92.88 11 ILE B N 1
ATOM 1547 C CA . ILE B 1 11 ? 19.703 16.312 8.789 1 92.88 11 ILE B CA 1
ATOM 1548 C C . ILE B 1 11 ? 18.719 15.398 8.055 1 92.88 11 ILE B C 1
ATOM 1550 O O . ILE B 1 11 ? 17.547 15.336 8.398 1 92.88 11 ILE B O 1
ATOM 1554 N N . LEU B 1 12 ? 19.266 14.719 7.105 1 92.69 12 LEU B N 1
ATOM 1555 C CA . LEU B 1 12 ? 18.406 13.82 6.34 1 92.69 12 LEU B CA 1
ATOM 1556 C C . LEU B 1 12 ? 17.812 12.734 7.23 1 92.69 12 LEU B C 1
ATOM 1558 O O . LEU B 1 12 ? 16.641 12.391 7.102 1 92.69 12 LEU B O 1
ATOM 1562 N N . ALA B 1 13 ? 18.625 12.266 8.094 1 93.75 13 ALA B N 1
ATOM 1563 C CA . ALA B 1 1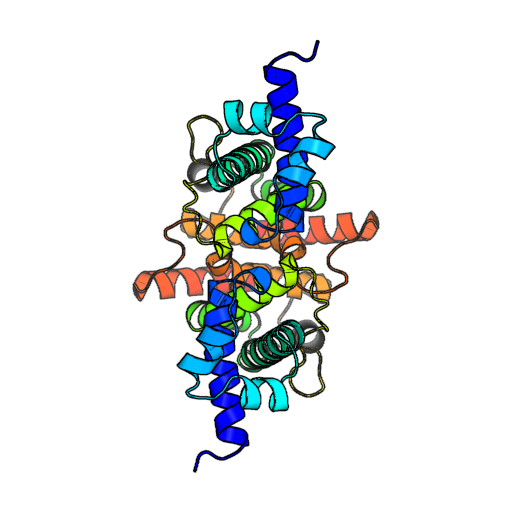3 ? 18.156 11.227 9.008 1 93.75 13 ALA B CA 1
ATOM 1564 C C . ALA B 1 13 ? 17.094 11.758 9.961 1 93.75 13 ALA B C 1
ATOM 1566 O O . ALA B 1 13 ? 16.062 11.109 10.18 1 93.75 13 ALA B O 1
ATOM 1567 N N . ALA B 1 14 ? 17.312 12.883 10.484 1 95.56 14 ALA B N 1
ATOM 1568 C CA . ALA B 1 14 ? 16.359 13.523 11.375 1 95.56 14 ALA B CA 1
ATOM 1569 C C . ALA B 1 14 ? 15.062 13.852 10.648 1 95.56 14 ALA B C 1
ATOM 1571 O O . ALA B 1 14 ? 13.969 13.656 11.188 1 95.56 14 ALA B O 1
ATOM 1572 N N . ALA B 1 15 ? 15.266 14.344 9.469 1 95.88 15 ALA B N 1
ATOM 1573 C CA . ALA B 1 15 ? 14.109 14.695 8.648 1 95.88 15 ALA B CA 1
ATOM 1574 C C . ALA B 1 15 ? 13.281 13.461 8.312 1 95.88 15 ALA B C 1
ATOM 1576 O O . ALA B 1 15 ? 12.047 13.5 8.383 1 95.88 15 ALA B O 1
ATOM 1577 N N . ARG B 1 16 ? 13.953 12.422 7.992 1 94.56 16 ARG B N 1
ATOM 1578 C CA . ARG B 1 16 ? 13.258 11.18 7.691 1 94.56 16 ARG B CA 1
ATOM 1579 C C . ARG B 1 16 ? 12.406 10.727 8.875 1 94.56 16 ARG B C 1
ATOM 1581 O O . ARG B 1 16 ? 11.234 10.391 8.711 1 94.56 16 ARG B O 1
ATOM 1588 N N . ALA B 1 17 ? 13.008 10.719 9.992 1 94.75 17 ALA B N 1
ATOM 1589 C CA . ALA B 1 17 ? 12.289 10.281 11.188 1 94.75 17 ALA B CA 1
ATOM 1590 C C . ALA B 1 17 ? 11.062 11.156 11.438 1 94.75 17 ALA B C 1
ATOM 1592 O O . ALA B 1 17 ? 9.977 10.648 11.719 1 94.75 17 ALA B O 1
ATOM 1593 N N . GLU B 1 18 ? 11.227 12.43 11.25 1 95.44 18 GLU B N 1
ATOM 1594 C CA . GLU B 1 18 ? 10.156 13.398 11.484 1 95.44 18 GLU B CA 1
ATOM 1595 C C . GLU B 1 18 ? 9.055 13.266 10.438 1 95.44 18 GLU B C 1
ATOM 1597 O O . GLU B 1 18 ? 7.875 13.164 10.781 1 95.44 18 GLU B O 1
ATOM 1602 N N . PHE B 1 19 ? 9.469 13.188 9.203 1 94.19 19 PHE B N 1
ATOM 1603 C CA . PHE B 1 19 ? 8.508 13.133 8.102 1 94.19 19 PHE B CA 1
ATOM 1604 C C . PHE B 1 19 ? 7.793 11.789 8.07 1 94.19 19 PHE B C 1
ATOM 1606 O O . PHE B 1 19 ? 6.602 11.727 7.766 1 94.19 19 PHE B O 1
ATOM 1613 N N . ALA B 1 20 ? 8.516 10.773 8.352 1 93.88 20 ALA B N 1
ATOM 1614 C CA . ALA B 1 20 ? 7.906 9.445 8.336 1 93.88 20 ALA B CA 1
ATOM 1615 C C . ALA B 1 20 ? 6.824 9.328 9.406 1 93.88 20 ALA B C 1
ATOM 1617 O O . ALA B 1 20 ? 5.828 8.625 9.219 1 93.88 20 ALA B O 1
ATOM 1618 N N . GLN B 1 21 ? 7.039 10 10.508 1 91.5 21 GLN B N 1
ATOM 1619 C CA . GLN B 1 21 ? 6.105 9.906 11.625 1 91.5 21 GLN B CA 1
ATOM 1620 C C . GLN B 1 21 ? 4.934 10.867 11.438 1 91.5 21 GLN B C 1
ATOM 1622 O O . GLN B 1 21 ? 3.787 10.523 11.734 1 91.5 21 GLN B O 1
ATOM 1627 N N . HIS B 1 22 ? 5.195 12.031 10.812 1 90.69 22 HIS B N 1
ATOM 1628 C CA . HIS B 1 22 ? 4.188 13.078 10.922 1 90.69 22 HIS B CA 1
ATOM 1629 C C . HIS B 1 22 ? 3.732 13.547 9.539 1 90.69 22 HIS B C 1
ATOM 1631 O O . HIS B 1 22 ? 2.785 14.328 9.43 1 90.69 22 HIS B O 1
ATOM 1637 N N . GLY B 1 23 ? 4.41 13.094 8.531 1 91.19 23 GLY B N 1
ATOM 1638 C CA . GLY B 1 23 ? 4.098 13.609 7.207 1 91.19 23 GLY B CA 1
ATOM 1639 C C . GLY B 1 23 ? 4.633 15.016 6.977 1 91.19 23 GLY B C 1
ATOM 1640 O O . GLY B 1 23 ? 5.293 15.586 7.844 1 91.19 23 GLY B O 1
ATOM 1641 N N . LEU B 1 24 ? 4.359 15.555 5.781 1 88.88 24 LEU B N 1
ATOM 1642 C CA . LEU B 1 24 ? 4.852 16.875 5.398 1 88.88 24 LEU B CA 1
ATOM 1643 C C . LEU B 1 24 ? 4.141 17.969 6.188 1 88.88 24 LEU B C 1
ATOM 1645 O O . LEU B 1 24 ? 4.789 18.859 6.758 1 88.88 24 LEU B O 1
ATOM 1649 N N . ALA B 1 25 ? 2.883 17.859 6.23 1 84.62 25 ALA B N 1
ATOM 1650 C CA . ALA B 1 25 ? 2.09 18.891 6.895 1 84.62 25 ALA B CA 1
ATOM 1651 C C . ALA B 1 25 ? 2.328 18.875 8.406 1 84.62 25 ALA B C 1
ATOM 1653 O O . ALA B 1 25 ? 2.432 19.938 9.031 1 84.62 25 ALA B O 1
ATOM 1654 N N . GLY B 1 26 ? 2.543 17.75 8.984 1 87.81 26 GLY B N 1
ATOM 1655 C CA . GLY B 1 26 ? 2.627 17.625 10.43 1 87.81 26 GLY B CA 1
ATOM 1656 C C . GLY B 1 26 ? 4.039 17.781 10.961 1 87.81 26 GLY B C 1
ATOM 1657 O O . GLY B 1 26 ? 4.234 18.016 12.156 1 87.81 26 GLY B O 1
ATOM 1658 N N . ALA B 1 27 ? 4.961 17.688 10.102 1 92.5 27 ALA B N 1
ATOM 1659 C CA . ALA B 1 27 ? 6.359 17.766 10.516 1 92.5 27 ALA B CA 1
ATOM 1660 C C . ALA B 1 27 ? 6.742 19.188 10.883 1 92.5 27 ALA B C 1
ATOM 1662 O O . ALA B 1 27 ? 6.145 20.156 10.391 1 92.5 27 ALA B O 1
ATOM 1663 N N . ARG B 1 28 ? 7.691 19.297 11.727 1 93.25 28 ARG B N 1
ATOM 1664 C CA . ARG B 1 28 ? 8.195 20.594 12.164 1 93.25 28 ARG B CA 1
ATOM 1665 C C . ARG B 1 28 ? 9.695 20.703 11.922 1 93.25 28 ARG B C 1
ATOM 1667 O O . ARG B 1 28 ? 10.469 19.859 12.375 1 93.25 28 ARG B O 1
ATOM 1674 N N . ILE B 1 29 ? 10.008 21.75 11.359 1 94.19 29 ILE B N 1
ATOM 1675 C CA . ILE B 1 29 ? 11.406 22.016 11.031 1 94.19 29 ILE B CA 1
ATOM 1676 C C . ILE B 1 29 ? 12.211 22.172 12.32 1 94.19 29 ILE B C 1
ATOM 1678 O O . ILE B 1 29 ? 13.367 21.734 12.398 1 94.19 29 ILE B O 1
ATOM 1682 N N . ASP B 1 30 ? 11.586 22.75 13.297 1 94.94 30 ASP B N 1
ATOM 1683 C CA . ASP B 1 30 ? 12.258 22.953 14.578 1 94.94 30 ASP B CA 1
ATOM 1684 C C . ASP B 1 30 ? 12.672 21.625 15.195 1 94.94 30 ASP B C 1
ATOM 1686 O O . ASP B 1 30 ? 13.773 21.5 15.742 1 94.94 30 ASP B O 1
ATOM 1690 N N . ARG B 1 31 ? 11.859 20.672 15.109 1 95.94 31 ARG B N 1
ATOM 1691 C CA . ARG B 1 31 ? 12.148 19.344 15.656 1 95.94 31 ARG B CA 1
ATOM 1692 C C . ARG B 1 31 ? 13.273 18.672 14.875 1 95.94 31 ARG B C 1
ATOM 1694 O O . ARG B 1 31 ? 14.141 18.016 15.469 1 95.94 31 ARG B O 1
ATOM 1701 N N . ILE B 1 32 ? 13.227 18.828 13.578 1 96 32 ILE B N 1
ATOM 1702 C CA . ILE B 1 32 ? 14.273 18.266 12.727 1 96 32 ILE B CA 1
ATOM 1703 C C . ILE B 1 32 ? 15.617 18.891 13.086 1 96 32 ILE B C 1
ATOM 1705 O O . ILE B 1 32 ? 16.609 18.188 13.266 1 96 32 ILE B O 1
ATOM 1709 N N . ALA B 1 33 ? 15.602 20.219 13.18 1 95.56 33 ALA B N 1
ATOM 1710 C CA . ALA B 1 33 ? 16.828 20.938 13.508 1 95.56 33 ALA B CA 1
ATOM 1711 C C . ALA B 1 33 ? 17.391 20.484 14.852 1 95.56 33 ALA B C 1
ATOM 1713 O O . ALA B 1 33 ? 18.578 20.203 14.969 1 95.56 33 ALA B O 1
ATOM 1714 N N . ARG B 1 34 ? 16.578 20.422 15.812 1 95.81 34 ARG B N 1
ATOM 1715 C CA . ARG B 1 34 ? 16.984 20 17.156 1 95.81 34 ARG B CA 1
ATOM 1716 C C . ARG B 1 34 ? 17.562 18.594 17.141 1 95.81 34 ARG B C 1
ATOM 1718 O O . ARG B 1 34 ? 18.609 18.328 17.719 1 95.81 34 ARG B O 1
ATOM 1725 N N . ALA B 1 35 ? 16.906 17.75 16.484 1 94.81 35 ALA B N 1
ATOM 1726 C CA . ALA B 1 35 ? 17.328 16.344 16.438 1 94.81 35 ALA B CA 1
ATOM 1727 C C . ALA B 1 35 ? 18.656 16.219 15.711 1 94.81 35 ALA B C 1
ATOM 1729 O O . ALA B 1 35 ? 19.469 15.352 16.062 1 94.81 35 ALA B O 1
ATOM 1730 N N . ALA B 1 36 ? 18.859 17.047 14.734 1 94.25 36 ALA B N 1
ATOM 1731 C CA . ALA B 1 36 ? 20.094 17 13.945 1 94.25 36 ALA B CA 1
ATOM 1732 C C . ALA B 1 36 ? 21.203 17.812 14.602 1 94.25 36 ALA B C 1
ATOM 1734 O O . ALA B 1 36 ? 22.312 17.906 14.086 1 94.25 36 ALA B O 1
ATOM 1735 N N . GLN B 1 37 ? 20.812 18.422 15.711 1 94.5 37 GLN B N 1
ATOM 1736 C CA . GLN B 1 37 ? 21.75 19.297 16.391 1 94.5 37 GLN B CA 1
ATOM 1737 C C . GLN B 1 37 ? 22.281 20.375 15.445 1 94.5 37 GLN B C 1
ATOM 1739 O O . GLN B 1 37 ? 23.5 20.594 15.367 1 94.5 37 GLN B O 1
ATOM 1744 N N . ALA B 1 38 ? 21.422 20.938 14.75 1 93 38 ALA B N 1
ATOM 1745 C CA . ALA B 1 38 ? 21.719 22.016 13.82 1 93 38 ALA B CA 1
ATOM 1746 C C . ALA B 1 38 ? 20.766 23.188 14.023 1 93 38 ALA B C 1
ATOM 1748 O O . ALA B 1 38 ? 19.656 23.016 14.547 1 93 38 ALA B O 1
ATOM 1749 N N . SER B 1 39 ? 21.25 24.328 13.648 1 91.44 39 SER B N 1
ATOM 1750 C CA . SER B 1 39 ? 20.344 25.469 13.672 1 91.44 39 SER B CA 1
ATOM 1751 C C . SER B 1 39 ? 19.391 25.453 12.484 1 91.44 39 SER B C 1
ATOM 1753 O O . SER B 1 39 ? 19.672 24.828 11.461 1 91.44 39 SER B O 1
ATOM 1755 N N . LYS B 1 40 ? 18.25 26.062 12.664 1 92 40 LYS B N 1
ATOM 1756 C CA . LYS B 1 40 ? 17.297 26.219 11.562 1 92 40 LYS B CA 1
ATOM 1757 C C . LYS B 1 40 ? 17.953 26.906 10.367 1 92 40 LYS B C 1
ATOM 1759 O O . LYS B 1 40 ? 17.688 26.547 9.219 1 92 40 LYS B O 1
ATOM 1764 N N . GLU B 1 41 ? 18.797 27.859 10.719 1 91.31 41 GLU B N 1
ATOM 1765 C CA . GLU B 1 41 ? 19.484 28.609 9.672 1 91.31 41 GLU B CA 1
ATOM 1766 C C . GLU B 1 41 ? 20.359 27.703 8.82 1 91.31 41 GLU B C 1
ATOM 1768 O O . GLU B 1 41 ? 20.344 27.797 7.59 1 91.31 41 GLU B O 1
ATOM 1773 N N . ARG B 1 42 ? 21 26.906 9.445 1 88.81 42 ARG B N 1
ATOM 1774 C CA . ARG B 1 42 ? 21.875 25.953 8.742 1 88.81 42 ARG B CA 1
ATOM 1775 C C . ARG B 1 42 ? 21.062 24.969 7.922 1 88.81 42 ARG B C 1
ATOM 1777 O O . ARG B 1 42 ? 21.438 24.625 6.805 1 88.81 42 ARG B O 1
ATOM 1784 N N . LEU B 1 43 ? 19.969 24.516 8.461 1 91 43 LEU B N 1
ATOM 1785 C CA . LEU B 1 43 ? 19.078 23.594 7.758 1 91 43 LEU B CA 1
ATOM 1786 C C . LEU B 1 43 ? 18.531 24.219 6.48 1 91 43 LEU B C 1
ATOM 1788 O O . LEU B 1 43 ? 18.578 23.609 5.414 1 91 43 LEU B O 1
ATOM 1792 N N . TYR B 1 44 ? 18.141 25.484 6.617 1 90.38 44 TYR B N 1
ATOM 1793 C CA . TYR B 1 44 ? 17.562 26.188 5.477 1 90.38 44 TYR B CA 1
ATOM 1794 C C . TYR B 1 44 ? 18.641 26.5 4.434 1 90.38 44 TYR B C 1
ATOM 1796 O O . TYR B 1 44 ? 18.359 26.531 3.234 1 90.38 44 TYR B O 1
ATOM 1804 N N . ALA B 1 45 ? 19.797 26.719 4.91 1 89.06 45 ALA B N 1
ATOM 1805 C CA . ALA B 1 45 ? 20.906 26.984 3.998 1 89.06 45 ALA B CA 1
ATOM 1806 C C . ALA B 1 45 ? 21.188 25.766 3.119 1 89.06 45 ALA B C 1
ATOM 1808 O O . ALA B 1 45 ? 21.547 25.922 1.95 1 89.06 45 ALA B O 1
ATOM 1809 N N . HIS B 1 46 ? 20.906 24.641 3.656 1 87.69 46 HIS B N 1
ATOM 1810 C CA . HIS B 1 46 ? 21.234 23.422 2.943 1 87.69 46 HIS B CA 1
ATOM 1811 C C . HIS B 1 46 ? 20.047 22.891 2.156 1 87.69 46 HIS B C 1
ATOM 1813 O O . HIS B 1 46 ? 20.203 22.344 1.066 1 87.69 46 HIS B O 1
ATOM 1819 N N . PHE B 1 47 ? 18.812 23.062 2.66 1 89.81 47 PHE B N 1
ATOM 1820 C CA . PHE B 1 47 ? 17.703 22.312 2.072 1 89.81 47 PHE B CA 1
ATOM 1821 C C . PHE B 1 47 ? 16.594 23.25 1.65 1 89.81 47 PHE B C 1
ATOM 1823 O O . PHE B 1 47 ? 15.664 22.844 0.947 1 89.81 47 PHE B O 1
ATOM 1830 N N . GLY B 1 48 ? 16.781 24.453 1.995 1 89.81 48 GLY B N 1
ATOM 1831 C CA . GLY B 1 48 ? 15.766 25.422 1.611 1 89.81 48 GLY B CA 1
ATOM 1832 C C . GLY B 1 48 ? 14.508 25.328 2.465 1 89.81 48 GLY B C 1
ATOM 1833 O O . GLY B 1 48 ? 14.578 25.438 3.691 1 89.81 48 GLY B O 1
ATOM 1834 N N . ASP B 1 49 ? 13.391 24.875 1.872 1 90.06 49 ASP B N 1
ATOM 1835 C CA . ASP B 1 49 ? 12.133 24.875 2.615 1 90.06 49 ASP B CA 1
ATOM 1836 C C . ASP B 1 49 ? 11.719 23.438 2.959 1 90.06 49 ASP B C 1
ATOM 1838 O O . ASP B 1 49 ? 12.367 22.484 2.547 1 90.06 49 ASP B O 1
ATOM 1842 N N . LYS B 1 50 ? 10.719 23.312 3.697 1 92 50 LYS B N 1
ATOM 1843 C CA . LYS B 1 50 ? 10.242 22.031 4.23 1 92 50 LYS B CA 1
ATOM 1844 C C . LYS B 1 50 ? 9.867 21.078 3.107 1 92 50 LYS B C 1
ATOM 1846 O O . LYS B 1 50 ? 10.18 19.875 3.172 1 92 50 LYS B O 1
ATOM 1851 N N . GLU B 1 51 ? 9.258 21.562 2.088 1 90.12 51 GLU B N 1
ATOM 1852 C CA . GLU B 1 51 ? 8.828 20.719 0.974 1 90.12 51 GLU B CA 1
ATOM 1853 C C . GLU B 1 51 ? 10.023 20.156 0.217 1 90.12 51 GLU B C 1
ATOM 1855 O O . GLU B 1 51 ? 10.023 18.969 -0.156 1 90.12 51 GLU B O 1
ATOM 1860 N N . THR B 1 52 ? 10.961 20.969 -0 1 89.56 52 THR B N 1
ATOM 1861 C CA . THR B 1 52 ? 12.172 20.531 -0.684 1 89.56 52 THR B CA 1
ATOM 1862 C C . THR B 1 52 ? 12.906 19.469 0.137 1 89.56 52 THR B C 1
ATOM 1864 O O . THR B 1 52 ? 13.375 18.469 -0.409 1 89.56 52 THR B O 1
ATOM 1867 N N . LEU B 1 53 ? 13.023 19.75 1.424 1 92.12 53 LEU B N 1
ATOM 1868 C CA . LEU B 1 53 ? 13.656 18.766 2.305 1 92.12 53 LEU B CA 1
ATOM 1869 C C . LEU B 1 53 ? 12.898 17.453 2.275 1 92.12 53 LEU B C 1
ATOM 1871 O O . LEU B 1 53 ? 13.508 16.375 2.215 1 92.12 53 LEU B O 1
ATOM 1875 N N . PHE B 1 54 ? 11.633 17.484 2.312 1 91.69 54 PHE B N 1
ATOM 1876 C CA . PHE B 1 54 ? 10.797 16.281 2.24 1 91.69 54 PHE B CA 1
ATOM 1877 C C . PHE B 1 54 ? 11.086 15.5 0.966 1 91.69 54 PHE B C 1
ATOM 1879 O O . PHE B 1 54 ? 11.305 14.289 1.014 1 91.69 54 PHE B O 1
ATOM 1886 N N . ARG B 1 55 ? 11.078 16.172 -0.15 1 87.88 55 ARG B N 1
ATOM 1887 C CA . ARG B 1 55 ? 11.344 15.547 -1.438 1 87.88 55 ARG B CA 1
ATOM 1888 C C . ARG B 1 55 ? 12.719 14.883 -1.451 1 87.88 55 ARG B C 1
ATOM 1890 O O . ARG B 1 55 ? 12.875 13.789 -1.996 1 87.88 55 ARG B O 1
ATOM 1897 N N . GLU B 1 56 ? 13.625 15.57 -0.881 1 87.94 56 GLU B N 1
ATOM 1898 C CA . GLU B 1 56 ? 14.977 15.016 -0.829 1 87.94 56 GLU B CA 1
ATOM 1899 C C . GLU B 1 56 ? 15.016 13.734 0.007 1 87.94 56 GLU B C 1
ATOM 1901 O O . GLU B 1 56 ? 15.727 12.789 -0.33 1 87.94 56 GLU B O 1
ATOM 1906 N N . VAL B 1 57 ? 14.305 13.766 1.103 1 90.38 57 VAL B N 1
ATOM 1907 C CA . VAL B 1 57 ? 14.242 12.578 1.944 1 90.38 57 VAL B CA 1
ATOM 1908 C C . VAL B 1 57 ? 13.586 11.43 1.173 1 90.38 57 VAL B C 1
ATOM 1910 O O . VAL B 1 57 ? 14.094 10.305 1.173 1 90.38 57 VAL B O 1
ATOM 1913 N N . VAL B 1 58 ? 12.516 11.695 0.494 1 87.94 58 VAL B N 1
ATOM 1914 C CA . VAL B 1 58 ? 11.812 10.68 -0.279 1 87.94 58 VAL B CA 1
ATOM 1915 C C . VAL B 1 58 ? 12.734 10.109 -1.346 1 87.94 58 VAL B C 1
ATOM 1917 O O . VAL B 1 58 ? 12.836 8.883 -1.498 1 87.94 58 VAL B O 1
ATOM 1920 N N . ASP B 1 59 ? 13.383 10.953 -2.051 1 84.25 59 ASP B N 1
ATOM 1921 C CA . ASP B 1 59 ? 14.289 10.523 -3.111 1 84.25 59 ASP B CA 1
ATOM 1922 C C . ASP B 1 59 ? 15.398 9.633 -2.555 1 84.25 59 ASP B C 1
ATOM 1924 O O . ASP B 1 59 ? 15.711 8.586 -3.129 1 84.25 59 ASP B O 1
ATOM 1928 N N . ALA B 1 60 ? 15.953 10.07 -1.452 1 84.44 60 ALA B N 1
ATOM 1929 C CA . ALA B 1 60 ? 17.016 9.297 -0.812 1 84.44 60 ALA B CA 1
ATOM 1930 C C . ALA B 1 60 ? 16.5 7.941 -0.341 1 84.44 60 ALA B C 1
ATOM 1932 O O . ALA B 1 60 ? 17.172 6.922 -0.492 1 84.44 60 ALA B O 1
ATOM 1933 N N . ASP B 1 61 ? 15.352 7.949 0.232 1 84.94 61 ASP B N 1
ATOM 1934 C CA . ASP B 1 61 ? 14.773 6.715 0.767 1 84.94 61 ASP B CA 1
ATOM 1935 C C . ASP B 1 61 ? 14.391 5.758 -0.356 1 84.94 61 ASP B C 1
ATOM 1937 O O . ASP B 1 61 ? 14.578 4.543 -0.235 1 84.94 61 ASP B O 1
ATOM 1941 N N . MET B 1 62 ? 13.859 6.289 -1.409 1 81.56 62 MET B N 1
ATOM 1942 C CA . MET B 1 62 ? 13.539 5.453 -2.561 1 81.56 62 MET B CA 1
ATOM 1943 C C . MET B 1 62 ? 14.797 4.852 -3.166 1 81.56 62 MET B C 1
ATOM 1945 O O . MET B 1 62 ? 14.844 3.656 -3.467 1 81.56 62 MET B O 1
ATOM 1949 N N . ALA B 1 63 ? 15.797 5.703 -3.32 1 79.12 63 ALA B N 1
ATOM 1950 C CA . ALA B 1 63 ? 17.078 5.23 -3.846 1 79.12 63 ALA B CA 1
ATOM 1951 C C . ALA B 1 63 ? 17.672 4.164 -2.934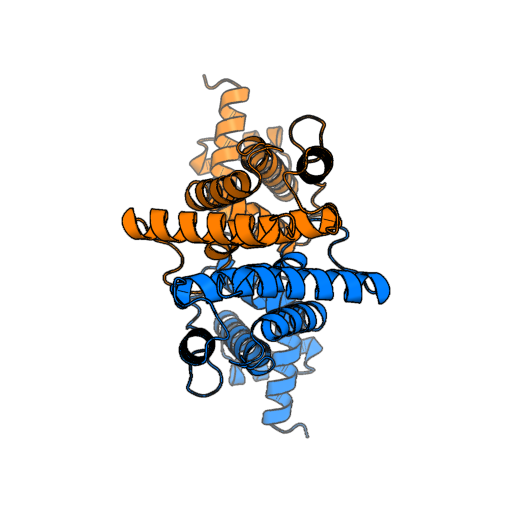 1 79.12 63 ALA B C 1
ATOM 1953 O O . ALA B 1 63 ? 18.141 3.129 -3.408 1 79.12 63 ALA B O 1
ATOM 1954 N N . GLY B 1 64 ? 17.641 4.445 -1.688 1 80 64 GLY B N 1
ATOM 1955 C CA . GLY B 1 64 ? 18.172 3.49 -0.726 1 80 64 GLY B CA 1
ATOM 1956 C C . GLY B 1 64 ? 17.375 2.195 -0.682 1 80 64 GLY B C 1
ATOM 1957 O O . GLY B 1 64 ? 17.953 1.108 -0.668 1 80 64 GLY B O 1
ATOM 1958 N N . PHE B 1 65 ? 16.125 2.293 -0.648 1 80.62 65 PHE B N 1
ATOM 1959 C CA . PHE B 1 65 ? 15.242 1.137 -0.536 1 80.62 65 PHE B CA 1
ATOM 1960 C C . PHE B 1 65 ? 15.344 0.255 -1.774 1 80.62 65 PHE B C 1
ATOM 1962 O O . PHE B 1 65 ? 15.656 -0.934 -1.674 1 80.62 65 PHE B O 1
ATOM 1969 N N . PHE B 1 66 ? 15.203 0.825 -2.928 1 76.81 66 PHE B N 1
ATOM 1970 C CA . PHE B 1 66 ? 15.148 0.036 -4.152 1 76.81 66 PHE B CA 1
ATOM 1971 C C . PHE B 1 66 ? 16.562 -0.303 -4.637 1 76.81 66 PHE B C 1
ATOM 1973 O O . PHE B 1 66 ? 16.75 -1.287 -5.355 1 76.81 66 PHE B O 1
ATOM 1980 N N . GLY B 1 67 ? 17.547 0.527 -4.195 1 79.31 67 GLY B N 1
ATOM 1981 C CA . GLY B 1 67 ? 18.922 0.205 -4.488 1 79.31 67 GLY B CA 1
ATOM 1982 C C . GLY B 1 67 ? 19.453 -0.97 -3.682 1 79.31 67 GLY B C 1
ATOM 1983 O O . GLY B 1 67 ? 20.391 -1.641 -4.094 1 79.31 67 GLY B O 1
ATOM 1984 N N . ALA B 1 68 ? 18.812 -1.247 -2.635 1 81.44 68 ALA B N 1
ATOM 1985 C CA . ALA B 1 68 ? 19.25 -2.295 -1.718 1 81.44 68 ALA B CA 1
ATOM 1986 C C . ALA B 1 68 ? 18.719 -3.66 -2.15 1 81.44 68 ALA B C 1
ATOM 1988 O O . ALA B 1 68 ? 19.219 -4.695 -1.695 1 81.44 68 ALA B O 1
ATOM 1989 N N . VAL B 1 69 ? 17.734 -3.684 -2.971 1 83.06 69 VAL B N 1
ATOM 1990 C CA . VAL B 1 69 ? 17.141 -4.941 -3.416 1 83.06 69 VAL B CA 1
ATOM 1991 C C . VAL B 1 69 ? 17.219 -5.031 -4.938 1 83.06 69 VAL B C 1
ATOM 1993 O O . VAL B 1 69 ? 16.203 -4.836 -5.621 1 83.06 69 VAL B O 1
ATOM 1996 N N . PRO B 1 70 ? 18.406 -5.324 -5.484 1 81.94 70 PRO B N 1
ATOM 1997 C CA . PRO B 1 70 ? 18.484 -5.457 -6.941 1 81.94 70 PRO B CA 1
ATOM 1998 C C . PRO B 1 70 ? 17.719 -6.668 -7.465 1 81.94 70 PRO B C 1
ATOM 2000 O O . PRO B 1 70 ? 17.828 -7.762 -6.902 1 81.94 70 PRO B O 1
ATOM 2003 N N . PRO B 1 71 ? 16.922 -6.352 -8.469 1 86.88 71 PRO B N 1
ATOM 2004 C CA . PRO B 1 71 ? 16.234 -7.496 -9.055 1 86.88 71 PRO B CA 1
ATOM 2005 C C . PRO B 1 71 ? 17.172 -8.492 -9.719 1 86.88 71 PRO B C 1
ATOM 2007 O O . PRO B 1 71 ? 18.109 -8.086 -10.414 1 86.88 71 PRO B O 1
ATOM 2010 N N . ARG B 1 72 ? 17.094 -9.758 -9.398 1 90.94 72 ARG B N 1
ATOM 2011 C CA . ARG B 1 72 ? 17.844 -10.844 -10.023 1 90.94 72 ARG B CA 1
ATOM 2012 C C . ARG B 1 72 ? 16.953 -11.641 -10.977 1 90.94 72 ARG B C 1
ATOM 2014 O O . ARG B 1 72 ? 16.031 -12.328 -10.539 1 90.94 72 ARG B O 1
ATOM 2021 N N . PRO B 1 73 ? 17.312 -11.648 -12.234 1 94.5 73 PRO B N 1
ATOM 2022 C CA . PRO B 1 73 ? 16.469 -12.32 -13.227 1 94.5 73 PRO B CA 1
ATOM 2023 C C . PRO B 1 73 ? 16.312 -13.812 -12.953 1 94.5 73 PRO B C 1
ATOM 2025 O O . PRO B 1 73 ? 15.297 -14.406 -13.328 1 94.5 73 PRO B O 1
ATOM 2028 N N . ASP B 1 74 ? 17.297 -14.438 -12.266 1 95.38 74 ASP B N 1
ATOM 2029 C CA . ASP B 1 74 ? 17.25 -15.883 -12.039 1 95.38 74 ASP B CA 1
ATOM 2030 C C . ASP B 1 74 ? 16.656 -16.203 -10.672 1 95.38 74 ASP B C 1
ATOM 2032 O O . ASP B 1 74 ? 16.578 -17.375 -10.281 1 95.38 74 ASP B O 1
ATOM 2036 N N . ALA B 1 75 ? 16.234 -15.195 -9.984 1 96.81 75 ALA B N 1
ATOM 2037 C CA . ALA B 1 75 ? 15.703 -15.398 -8.633 1 96.81 75 ALA B CA 1
ATOM 2038 C C . ALA B 1 75 ? 14.586 -14.406 -8.336 1 96.81 75 ALA B C 1
ATOM 2040 O O . ALA B 1 75 ? 14.562 -13.781 -7.273 1 96.81 75 ALA B O 1
ATOM 2041 N N . VAL B 1 76 ? 13.688 -14.266 -9.219 1 96.69 76 VAL B N 1
ATOM 2042 C CA . VAL B 1 76 ? 12.609 -13.281 -9.156 1 96.69 76 VAL B CA 1
ATOM 2043 C C . VAL B 1 76 ? 11.789 -13.492 -7.887 1 96.69 76 VAL B C 1
ATOM 2045 O O . VAL B 1 76 ? 11.461 -12.531 -7.18 1 96.69 76 VAL B O 1
ATOM 2048 N N . PRO B 1 77 ? 11.508 -14.742 -7.461 1 98.06 77 PRO B N 1
ATOM 2049 C CA . PRO B 1 77 ? 10.758 -14.922 -6.215 1 98.06 77 PRO B CA 1
ATOM 2050 C C . PRO B 1 77 ? 11.516 -14.422 -4.992 1 98.06 77 PRO B C 1
ATOM 2052 O O . PRO B 1 77 ? 10.93 -13.812 -4.094 1 98.06 77 PRO B O 1
ATOM 2055 N N . GLU B 1 78 ? 12.812 -14.586 -4.984 1 96.88 78 GLU B N 1
ATOM 2056 C CA . GLU B 1 78 ? 13.633 -14.125 -3.865 1 96.88 78 GLU B CA 1
ATOM 2057 C C . GLU B 1 78 ? 13.664 -12.602 -3.805 1 96.88 78 GLU B C 1
ATOM 2059 O O . GLU B 1 78 ? 13.789 -12.016 -2.725 1 96.88 78 GLU B O 1
ATOM 2064 N N . PHE B 1 79 ? 13.578 -12.023 -4.973 1 95.12 79 PHE B N 1
ATOM 2065 C CA . PHE B 1 79 ? 13.469 -10.57 -5.02 1 95.12 79 PHE B CA 1
ATOM 2066 C C . PHE B 1 79 ? 12.281 -10.086 -4.199 1 95.12 79 PHE B C 1
ATOM 2068 O O . PHE B 1 79 ? 12.383 -9.109 -3.461 1 95.12 79 PHE B O 1
ATOM 2075 N N . VAL B 1 80 ? 11.172 -10.789 -4.227 1 97.38 80 VAL B N 1
ATOM 2076 C CA . VAL B 1 80 ? 9.977 -10.445 -3.459 1 97.38 80 VAL B CA 1
ATOM 2077 C C . VAL B 1 80 ? 10.258 -10.625 -1.967 1 97.38 80 VAL B C 1
ATOM 2079 O O . VAL B 1 80 ? 9.852 -9.789 -1.151 1 97.38 80 VAL B O 1
ATOM 2082 N N . GLY B 1 81 ? 10.945 -11.68 -1.64 1 97.69 81 GLY B N 1
ATOM 2083 C CA . GLY B 1 81 ? 11.383 -11.859 -0.262 1 97.69 81 GLY B CA 1
ATOM 2084 C C . GLY B 1 81 ? 12.266 -10.727 0.233 1 97.69 81 GLY B C 1
ATOM 2085 O O . GLY B 1 81 ? 12.125 -10.281 1.374 1 97.69 81 GLY B O 1
ATOM 2086 N N . ASP B 1 82 ? 13.125 -10.273 -0.622 1 96.44 82 ASP B N 1
ATOM 2087 C CA . ASP B 1 82 ? 14.008 -9.164 -0.278 1 96.44 82 ASP B CA 1
ATOM 2088 C C . ASP B 1 82 ? 13.219 -7.879 -0.043 1 96.44 82 ASP B C 1
ATOM 2090 O O . ASP B 1 82 ? 13.555 -7.086 0.835 1 96.44 82 ASP B O 1
ATOM 2094 N N . ILE B 1 83 ? 12.234 -7.668 -0.86 1 95.06 83 ILE B N 1
ATOM 2095 C CA . ILE B 1 83 ? 11.359 -6.52 -0.662 1 95.06 83 ILE B CA 1
ATOM 2096 C C . ILE B 1 83 ? 10.688 -6.613 0.705 1 95.06 83 ILE B C 1
ATOM 2098 O O . ILE B 1 83 ? 10.648 -5.633 1.452 1 95.06 83 ILE B O 1
ATOM 2102 N N . TYR B 1 84 ? 10.172 -7.762 1.058 1 97.12 84 TYR B N 1
ATOM 2103 C CA . TYR B 1 84 ? 9.562 -7.984 2.361 1 97.12 84 TYR B CA 1
ATOM 2104 C C . TYR B 1 84 ? 10.531 -7.66 3.486 1 97.12 84 TYR B C 1
ATOM 2106 O O . TYR B 1 84 ? 10.195 -6.934 4.422 1 97.12 84 TYR B O 1
ATOM 2114 N N . ASP B 1 85 ? 11.719 -8.188 3.359 1 96.44 85 ASP B N 1
ATOM 2115 C CA . ASP B 1 85 ? 12.742 -7.977 4.379 1 96.44 85 ASP B CA 1
ATOM 2116 C C . ASP B 1 85 ? 13.055 -6.488 4.539 1 96.44 85 ASP B C 1
ATOM 2118 O O . ASP B 1 85 ? 13.141 -5.984 5.66 1 96.44 85 ASP B O 1
ATOM 2122 N N . LEU B 1 86 ? 13.211 -5.891 3.457 1 94.31 86 LEU B N 1
ATOM 2123 C CA . LEU B 1 86 ? 13.586 -4.484 3.486 1 94.31 86 LEU B CA 1
ATOM 2124 C C . LEU B 1 86 ? 12.469 -3.631 4.066 1 94.31 86 LEU B C 1
ATOM 2126 O O . LEU B 1 86 ? 12.719 -2.73 4.871 1 94.31 86 LEU B O 1
ATOM 2130 N N . ALA B 1 87 ? 11.273 -3.902 3.66 1 94.94 87 ALA B N 1
ATOM 2131 C CA . ALA B 1 87 ? 10.117 -3.17 4.184 1 94.94 87 ALA B CA 1
ATOM 2132 C C . ALA B 1 87 ? 10.016 -3.322 5.699 1 94.94 87 ALA B C 1
ATOM 2134 O O . ALA B 1 87 ? 9.641 -2.379 6.398 1 94.94 87 ALA B O 1
ATOM 2135 N N . ARG B 1 88 ? 10.336 -4.461 6.199 1 94.38 88 ARG B N 1
ATOM 2136 C CA . ARG B 1 88 ? 10.305 -4.711 7.637 1 94.38 88 ARG B CA 1
ATOM 2137 C C . ARG B 1 88 ? 11.43 -3.975 8.344 1 94.38 88 ARG B C 1
ATOM 2139 O O . ARG B 1 88 ? 11.227 -3.408 9.422 1 94.38 88 ARG B O 1
ATOM 2146 N N . ARG B 1 89 ? 12.539 -3.961 7.719 1 92.69 89 ARG B N 1
ATOM 2147 C CA . ARG B 1 89 ? 13.727 -3.395 8.352 1 92.69 89 ARG B CA 1
ATOM 2148 C C . ARG B 1 89 ? 13.719 -1.871 8.266 1 92.69 89 ARG B C 1
ATOM 2150 O O . ARG B 1 89 ? 14.305 -1.195 9.109 1 92.69 89 ARG B O 1
ATOM 2157 N N . ARG B 1 90 ? 13.086 -1.402 7.234 1 91.81 90 ARG B N 1
ATOM 2158 C CA . ARG B 1 90 ? 13.086 0.037 6.996 1 91.81 90 ARG B CA 1
ATOM 2159 C C . ARG B 1 90 ? 11.664 0.563 6.82 1 91.81 90 ARG B C 1
ATOM 2161 O O . ARG B 1 90 ? 11.344 1.166 5.793 1 91.81 90 ARG B O 1
ATOM 2168 N N . PRO B 1 91 ? 10.898 0.429 7.828 1 91.75 91 PRO B N 1
ATOM 2169 C CA . PRO B 1 91 ? 9.5 0.847 7.691 1 91.75 91 PRO B CA 1
ATOM 2170 C C . PRO B 1 91 ? 9.359 2.34 7.402 1 91.75 91 PRO B C 1
ATOM 2172 O O . PRO B 1 91 ? 8.398 2.756 6.75 1 91.75 91 PRO B O 1
ATOM 2175 N N . GLU B 1 92 ? 10.367 3.16 7.809 1 91.62 92 GLU B N 1
ATOM 2176 C CA . GLU B 1 92 ? 10.305 4.602 7.574 1 91.62 92 GLU B CA 1
ATOM 2177 C C . GLU B 1 92 ? 10.375 4.922 6.082 1 91.62 92 GLU B C 1
ATOM 2179 O O . GLU B 1 92 ? 9.781 5.895 5.621 1 91.62 92 GLU B O 1
ATOM 2184 N N . HIS B 1 93 ? 11.117 4.152 5.355 1 89.75 93 HIS B N 1
ATOM 2185 C CA . HIS B 1 93 ? 11.219 4.375 3.916 1 89.75 93 HIS B CA 1
ATOM 2186 C C . HIS B 1 93 ? 9.883 4.125 3.225 1 89.75 93 HIS B C 1
ATOM 2188 O O . HIS B 1 93 ? 9.477 4.895 2.352 1 89.75 93 HIS B O 1
ATOM 2194 N N . VAL B 1 94 ? 9.211 3.084 3.664 1 90.88 94 VAL B N 1
ATOM 2195 C CA . VAL B 1 94 ? 7.906 2.764 3.098 1 90.88 94 VAL B CA 1
ATOM 2196 C C . VAL B 1 94 ? 6.914 3.877 3.424 1 90.88 94 VAL B C 1
ATOM 2198 O O . VAL B 1 94 ? 6.184 4.344 2.547 1 90.88 94 VAL B O 1
ATOM 2201 N N . ARG B 1 95 ? 6.965 4.293 4.625 1 91.75 95 ARG B N 1
ATOM 2202 C CA . ARG B 1 95 ? 6.074 5.367 5.059 1 91.75 95 ARG B CA 1
ATOM 2203 C C . ARG B 1 95 ? 6.324 6.637 4.254 1 91.75 95 ARG B C 1
ATOM 2205 O O . ARG B 1 95 ? 5.379 7.332 3.871 1 91.75 95 ARG B O 1
ATOM 2212 N N . MET B 1 96 ? 7.594 6.949 4.02 1 90.56 96 MET B N 1
ATOM 2213 C CA . MET B 1 96 ? 7.926 8.156 3.266 1 90.56 96 MET B CA 1
ATOM 2214 C C . MET B 1 96 ? 7.32 8.102 1.867 1 90.56 96 MET B C 1
ATOM 2216 O O . MET B 1 96 ? 6.781 9.102 1.383 1 90.56 96 MET B O 1
ATOM 2220 N N . VAL B 1 97 ? 7.391 6.965 1.3 1 86.44 97 VAL B N 1
ATOM 2221 C CA . VAL B 1 97 ? 6.836 6.805 -0.039 1 86.44 97 VAL B CA 1
ATOM 2222 C C . VAL B 1 97 ? 5.316 6.949 0.012 1 86.44 97 VAL B C 1
ATOM 2224 O O . VAL B 1 97 ? 4.719 7.598 -0.85 1 86.44 97 VAL B O 1
ATOM 2227 N N . ASP B 1 98 ? 4.734 6.375 0.996 1 90.81 98 ASP B N 1
ATOM 2228 C CA . ASP B 1 98 ? 3.287 6.469 1.164 1 90.81 98 ASP B CA 1
ATOM 2229 C C . ASP B 1 98 ? 2.852 7.91 1.403 1 90.81 98 ASP B C 1
ATOM 2231 O O . ASP B 1 98 ? 1.849 8.359 0.847 1 90.81 98 ASP B O 1
ATOM 2235 N N . TRP B 1 99 ? 3.617 8.625 2.223 1 91.19 99 TRP B N 1
ATOM 2236 C CA . TRP B 1 99 ? 3.328 10.031 2.459 1 91.19 99 TRP B CA 1
ATOM 2237 C C . TRP B 1 99 ? 3.406 10.828 1.161 1 91.19 99 TRP B C 1
ATOM 2239 O O . TRP B 1 99 ? 2.523 11.641 0.868 1 91.19 99 TRP B O 1
ATOM 2249 N N . ALA B 1 100 ? 4.449 10.586 0.459 1 87.94 100 ALA B N 1
ATOM 2250 C CA . ALA B 1 100 ? 4.633 11.312 -0.794 1 87.94 100 ALA B CA 1
ATOM 2251 C C . ALA B 1 100 ? 3.461 11.078 -1.743 1 87.94 100 ALA B C 1
ATOM 2253 O O . ALA B 1 100 ? 2.957 12.016 -2.367 1 87.94 100 ALA B O 1
ATOM 2254 N N . ARG B 1 101 ? 3.049 9.883 -1.789 1 86.19 101 ARG B N 1
ATOM 2255 C CA . ARG B 1 101 ? 1.926 9.516 -2.646 1 86.19 101 ARG B CA 1
ATOM 2256 C C . ARG B 1 101 ? 0.643 10.203 -2.195 1 86.19 101 ARG B C 1
ATOM 2258 O O . ARG B 1 101 ? -0.081 10.773 -3.014 1 86.19 101 ARG B O 1
ATOM 2265 N N . LEU B 1 102 ? 0.368 10.227 -0.955 1 88.94 102 LEU B N 1
ATOM 2266 C CA . LEU B 1 102 ? -0.87 10.781 -0.415 1 88.94 102 LEU B CA 1
ATOM 2267 C C . LEU B 1 102 ? -0.873 12.305 -0.508 1 88.94 102 LEU B C 1
ATOM 2269 O O . LEU B 1 102 ? -1.915 12.914 -0.765 1 88.94 102 LEU B O 1
ATOM 2273 N N . GLU B 1 103 ? 0.286 12.836 -0.362 1 85.38 103 GLU B N 1
ATOM 2274 C CA . GLU B 1 103 ? 0.392 14.289 -0.356 1 85.38 103 GLU B CA 1
ATOM 2275 C C . GLU B 1 103 ? 0.483 14.844 -1.775 1 85.38 103 GLU B C 1
ATOM 2277 O O . GLU B 1 103 ? 0.455 16.062 -1.977 1 85.38 103 GLU B O 1
ATOM 2282 N N . GLY B 1 104 ? 0.551 13.953 -2.74 1 78.19 104 GLY B N 1
ATOM 2283 C CA . GLY B 1 104 ? 0.597 14.383 -4.129 1 78.19 104 GLY B CA 1
ATOM 2284 C C . GLY B 1 104 ? 1.926 15 -4.52 1 78.19 104 GLY B C 1
ATOM 2285 O O . GLY B 1 104 ? 1.976 15.898 -5.359 1 78.19 104 GLY B O 1
ATOM 2286 N N . VAL B 1 105 ? 2.918 14.719 -3.686 1 74.19 105 VAL B N 1
ATOM 2287 C CA . VAL B 1 105 ? 4.254 15.172 -4.062 1 74.19 105 VAL B CA 1
ATOM 2288 C C . VAL B 1 105 ? 4.727 14.414 -5.301 1 74.19 105 VAL B C 1
ATOM 2290 O O . VAL B 1 105 ? 4.688 13.188 -5.336 1 74.19 105 VAL B O 1
ATOM 2293 N N . SER B 1 106 ? 4.75 15.172 -6.371 1 63.59 106 SER B N 1
ATOM 2294 C CA . SER B 1 106 ? 5.215 14.57 -7.617 1 63.59 106 SER B CA 1
ATOM 2295 C C . SER B 1 106 ? 6.527 13.82 -7.41 1 63.59 106 SER B C 1
ATOM 2297 O O . SER B 1 106 ? 7.543 14.422 -7.047 1 63.59 106 SER B O 1
ATOM 2299 N N . LEU B 1 107 ? 6.348 12.578 -7.258 1 61.22 107 LEU B N 1
ATOM 2300 C CA . LEU B 1 107 ? 7.555 11.766 -7.129 1 61.22 107 LEU B CA 1
ATOM 2301 C C . LEU B 1 107 ? 8.094 11.375 -8.5 1 61.22 107 LEU B C 1
ATOM 2303 O O . LEU B 1 107 ? 7.332 10.984 -9.383 1 61.22 107 LEU B O 1
ATOM 2307 N N . GLU B 1 108 ? 9.219 12.062 -8.891 1 64.31 108 GLU B N 1
ATOM 2308 C CA . GLU B 1 108 ? 9.852 11.367 -10 1 64.31 108 GLU B CA 1
ATOM 2309 C C . GLU B 1 108 ? 10.047 9.883 -9.695 1 64.31 108 GLU B C 1
ATOM 2311 O O . GLU B 1 108 ? 10.062 9.484 -8.531 1 64.31 108 GLU B O 1
ATOM 2316 N N . GLU B 1 109 ? 9.867 9.102 -10.727 1 66.56 109 GLU B N 1
ATOM 2317 C CA . GLU B 1 109 ? 10.188 7.691 -10.5 1 66.56 109 GLU B CA 1
ATOM 2318 C C . GLU B 1 109 ? 11.5 7.539 -9.742 1 66.56 109 GLU B C 1
ATOM 2320 O O . GLU B 1 109 ? 12.492 8.195 -10.07 1 66.56 109 GLU B O 1
ATOM 2325 N N . PRO B 1 110 ? 11.375 6.887 -8.633 1 63.97 110 PRO B N 1
ATOM 2326 C CA . PRO B 1 110 ? 12.617 6.703 -7.883 1 63.97 110 PRO B CA 1
ATOM 2327 C C . PRO B 1 110 ? 13.758 6.168 -8.75 1 63.97 110 PRO B C 1
ATOM 2329 O O . PRO B 1 110 ? 13.516 5.398 -9.688 1 63.97 110 PRO B O 1
ATOM 2332 N N . ARG B 1 111 ? 14.914 6.727 -8.594 1 70.19 111 ARG B N 1
ATOM 2333 C CA . ARG B 1 111 ? 16.078 6.34 -9.391 1 70.19 111 ARG B CA 1
ATOM 2334 C C . ARG B 1 111 ? 17.188 5.781 -8.508 1 70.19 111 ARG B C 1
ATOM 2336 O O . ARG B 1 111 ? 17.312 6.172 -7.344 1 70.19 111 ARG B O 1
ATOM 2343 N N . VAL B 1 112 ? 17.703 4.73 -8.805 1 67.31 112 VAL B N 1
ATOM 2344 C CA . VAL B 1 112 ? 18.984 4.25 -8.297 1 67.31 112 VAL B CA 1
ATOM 2345 C C . VAL B 1 112 ? 20.094 4.648 -9.258 1 67.31 112 VAL B C 1
ATOM 2347 O O . VAL B 1 112 ? 20.188 4.117 -10.367 1 67.31 112 VAL B O 1
ATOM 2350 N N . GLY B 1 113 ? 20.891 5.551 -8.82 1 68.75 113 GLY B N 1
ATOM 2351 C CA . GLY B 1 113 ? 21.766 6.176 -9.797 1 68.75 113 GLY B CA 1
ATOM 2352 C C . GLY B 1 113 ? 21.016 6.863 -10.922 1 68.75 113 GLY B C 1
ATOM 2353 O O . GLY B 1 113 ? 20.125 7.68 -10.664 1 68.75 113 GLY B O 1
ATOM 2354 N N . ASP B 1 114 ? 21.281 6.559 -12.086 1 70.38 114 ASP B N 1
ATOM 2355 C CA . ASP B 1 114 ? 20.641 7.191 -13.242 1 70.38 114 ASP B CA 1
ATOM 2356 C C . ASP B 1 114 ? 19.5 6.328 -13.781 1 70.38 114 ASP B C 1
ATOM 2358 O O . ASP B 1 114 ? 18.859 6.695 -14.766 1 70.38 114 ASP B O 1
ATOM 2362 N N . GLN B 1 115 ? 19.266 5.285 -13.078 1 75.56 115 GLN B N 1
ATOM 2363 C CA . GLN B 1 115 ? 18.281 4.367 -13.625 1 75.56 115 GLN B CA 1
ATOM 2364 C C . GLN B 1 115 ? 17 4.375 -12.789 1 75.56 115 GLN B C 1
ATOM 2366 O O . GLN B 1 115 ? 17.062 4.215 -11.562 1 75.56 115 GLN B O 1
ATOM 2371 N N . PRO B 1 116 ? 15.898 4.543 -13.453 1 77.5 116 PRO B N 1
ATOM 2372 C CA . PRO B 1 116 ? 14.633 4.414 -12.734 1 77.5 116 PRO B CA 1
ATOM 2373 C C . PRO B 1 116 ? 14.422 3.014 -12.156 1 77.5 116 PRO B C 1
ATOM 2375 O O . PRO B 1 116 ? 14.727 2.02 -12.82 1 77.5 116 PRO B O 1
ATOM 2378 N N . VAL B 1 117 ? 14.039 2.93 -10.938 1 76.31 117 VAL B N 1
ATOM 2379 C CA . VAL B 1 117 ? 13.875 1.685 -10.195 1 76.31 117 VAL B CA 1
ATOM 2380 C C . VAL B 1 117 ? 12.922 0.756 -10.945 1 76.31 117 VAL B C 1
ATOM 2382 O O . VAL B 1 117 ? 13.219 -0.428 -11.125 1 76.31 117 VAL B O 1
ATOM 2385 N N . LEU B 1 118 ? 11.844 1.247 -11.383 1 81.69 118 LEU B N 1
ATOM 2386 C CA . LEU B 1 118 ? 10.859 0.439 -12.086 1 81.69 118 LEU B CA 1
ATOM 2387 C C . LEU B 1 118 ? 11.438 -0.119 -13.383 1 81.69 118 LEU B C 1
ATOM 2389 O O . LEU B 1 118 ? 11.188 -1.274 -13.734 1 81.69 118 LEU B O 1
ATOM 2393 N N . ALA B 1 119 ? 12.188 0.676 -14.023 1 85.69 119 ALA B N 1
ATOM 2394 C CA . ALA B 1 119 ? 12.805 0.235 -15.273 1 85.69 119 ALA B CA 1
ATOM 2395 C C . ALA B 1 119 ? 13.766 -0.922 -15.031 1 85.69 119 ALA B C 1
ATOM 2397 O O . ALA B 1 119 ? 13.844 -1.854 -15.836 1 85.69 119 ALA B O 1
ATOM 2398 N N . ARG B 1 120 ? 14.469 -0.803 -13.945 1 87.44 120 ARG B N 1
ATOM 2399 C CA . ARG B 1 120 ? 15.398 -1.872 -13.602 1 87.44 120 ARG B CA 1
ATOM 2400 C C . ARG B 1 120 ? 14.656 -3.172 -13.312 1 87.44 120 ARG B C 1
ATOM 2402 O O . ARG B 1 120 ? 15.078 -4.246 -13.75 1 87.44 120 ARG B O 1
ATOM 2409 N N . ALA B 1 121 ? 13.602 -3.098 -12.586 1 90.75 121 ALA B N 1
ATOM 2410 C CA . ALA B 1 121 ? 12.805 -4.277 -12.258 1 90.75 121 ALA B CA 1
ATOM 2411 C C . ALA B 1 121 ? 12.188 -4.887 -13.516 1 90.75 121 ALA B C 1
ATOM 2413 O O . ALA B 1 121 ? 12.18 -6.109 -13.68 1 90.75 121 ALA B O 1
ATOM 2414 N N . ILE B 1 122 ? 11.734 -4.016 -14.375 1 93.25 122 ILE B N 1
ATOM 2415 C CA . ILE B 1 122 ? 11.125 -4.465 -15.617 1 93.25 122 ILE B CA 1
ATOM 2416 C C . ILE B 1 122 ? 12.172 -5.176 -16.469 1 93.25 122 ILE B C 1
ATOM 2418 O O . ILE B 1 122 ? 11.914 -6.258 -17.016 1 93.25 122 ILE B O 1
ATOM 2422 N N . ALA B 1 123 ? 13.305 -4.605 -16.562 1 93.81 123 ALA B N 1
ATOM 2423 C CA . ALA B 1 123 ? 14.383 -5.207 -17.344 1 93.81 123 ALA B CA 1
ATOM 2424 C C . ALA B 1 123 ? 14.758 -6.582 -16.797 1 93.81 123 ALA B C 1
ATOM 2426 O O . ALA B 1 123 ? 15.016 -7.508 -17.562 1 93.81 123 ALA B O 1
ATOM 2427 N N . ALA B 1 124 ? 14.789 -6.684 -15.555 1 94.81 124 ALA B N 1
ATOM 2428 C CA . ALA B 1 124 ? 15.117 -7.961 -14.93 1 94.81 124 ALA B CA 1
ATOM 2429 C C . ALA B 1 124 ? 14.062 -9.016 -15.25 1 94.81 124 ALA B C 1
ATOM 2431 O O . ALA B 1 124 ? 14.391 -10.172 -15.516 1 94.81 124 ALA B O 1
ATOM 2432 N N . VAL B 1 125 ? 12.836 -8.656 -15.188 1 97.25 125 VAL B N 1
ATOM 2433 C CA . VAL B 1 125 ? 11.75 -9.578 -15.516 1 97.25 125 VAL B CA 1
ATOM 2434 C C . VAL B 1 125 ? 11.844 -9.992 -16.984 1 97.25 125 VAL B C 1
ATOM 2436 O O . VAL B 1 125 ? 11.688 -11.172 -17.312 1 97.25 125 VAL B O 1
ATOM 2439 N N . GLU B 1 126 ? 12.109 -9.023 -17.844 1 98.12 126 GLU B N 1
ATOM 2440 C CA . GLU B 1 126 ? 12.266 -9.32 -19.266 1 98.12 126 GLU B CA 1
ATOM 2441 C C . GLU B 1 126 ? 13.398 -10.312 -19.5 1 98.12 126 GLU B C 1
ATOM 2443 O O . GLU B 1 126 ? 13.25 -11.266 -20.281 1 98.12 126 GLU B O 1
ATOM 2448 N N . GLU B 1 127 ? 14.453 -10.062 -18.875 1 98.12 127 GLU B N 1
ATOM 2449 C CA . GLU B 1 127 ? 15.57 -10.992 -18.969 1 98.12 127 GLU B CA 1
ATOM 2450 C C . GLU B 1 127 ? 15.188 -12.367 -18.438 1 98.12 127 GLU B C 1
ATOM 2452 O O . GLU B 1 127 ? 15.531 -13.391 -19.031 1 98.12 127 GLU B O 1
ATOM 2457 N N . ALA B 1 128 ? 14.516 -12.398 -17.344 1 98.38 128 ALA B N 1
ATOM 2458 C CA . ALA B 1 128 ? 14.055 -13.656 -16.75 1 98.38 128 ALA B CA 1
ATOM 2459 C C . ALA B 1 128 ? 13.125 -14.398 -17.703 1 98.38 128 ALA B C 1
ATOM 2461 O O . ALA B 1 128 ? 13.148 -15.633 -17.781 1 98.38 128 ALA B O 1
ATOM 2462 N N . GLN B 1 129 ? 12.305 -13.688 -18.375 1 98.5 129 GLN B N 1
ATOM 2463 C CA . GLN B 1 129 ? 11.422 -14.289 -19.375 1 98.5 129 GLN B CA 1
ATOM 2464 C C . GLN B 1 129 ? 12.219 -14.906 -20.516 1 98.5 129 GLN B C 1
ATOM 2466 O O . GLN B 1 129 ? 11.953 -16.031 -20.922 1 98.5 129 GLN B O 1
ATOM 2471 N N . LEU B 1 130 ? 13.148 -14.164 -20.969 1 97.81 130 LEU B N 1
ATOM 2472 C CA . LEU B 1 130 ? 13.984 -14.633 -22.062 1 97.81 130 LEU B CA 1
ATOM 2473 C C . LEU B 1 130 ? 14.727 -15.906 -21.672 1 97.81 130 LEU B C 1
ATOM 2475 O O . LEU B 1 130 ? 14.93 -16.797 -22.5 1 97.81 130 LEU B O 1
ATOM 2479 N N . ASN B 1 131 ? 15.078 -16.016 -20.406 1 97.69 131 ASN B N 1
ATOM 2480 C CA . ASN B 1 131 ? 15.875 -17.125 -19.922 1 97.69 131 ASN B CA 1
ATOM 2481 C C . ASN B 1 131 ? 14.992 -18.266 -19.406 1 97.69 131 ASN B C 1
ATOM 2483 O O . ASN B 1 131 ? 15.492 -19.25 -18.875 1 97.69 131 ASN B O 1
ATOM 2487 N N . GLY B 1 132 ? 13.734 -18.078 -19.391 1 97.44 132 GLY B N 1
ATOM 2488 C CA . GLY B 1 132 ? 12.797 -19.156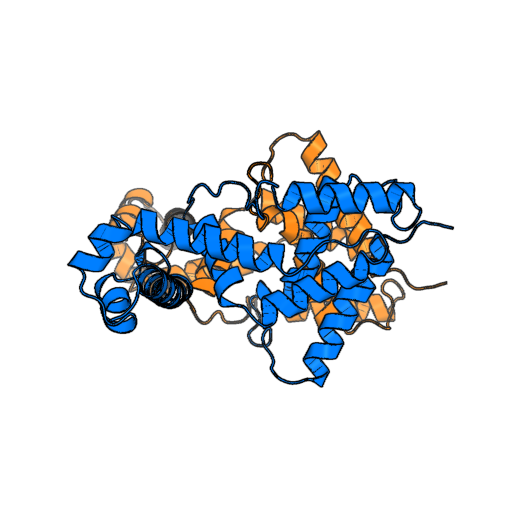 -19.078 1 97.44 132 GLY B CA 1
ATOM 2489 C C . GLY B 1 132 ? 12.477 -19.25 -17.594 1 97.44 132 GLY B C 1
ATOM 2490 O O . GLY B 1 132 ? 11.93 -20.25 -17.141 1 97.44 132 GLY B O 1
ATOM 2491 N N . HIS B 1 133 ? 12.805 -18.219 -16.828 1 97.69 133 HIS B N 1
ATOM 2492 C CA . HIS B 1 133 ? 12.57 -18.234 -15.383 1 97.69 133 HIS B CA 1
ATOM 2493 C C . HIS B 1 133 ? 11.195 -17.656 -15.047 1 97.69 133 HIS B C 1
ATOM 2495 O O . HIS B 1 133 ? 10.664 -17.906 -13.961 1 97.69 133 HIS B O 1
ATOM 2501 N N . VAL B 1 134 ? 10.672 -16.859 -15.953 1 98.5 134 VAL B N 1
ATOM 2502 C CA . VAL B 1 134 ? 9.367 -16.234 -15.766 1 98.5 134 VAL B CA 1
ATOM 2503 C C . VAL B 1 134 ? 8.484 -16.516 -16.984 1 98.5 134 VAL B C 1
ATOM 2505 O O . VAL B 1 134 ? 8.945 -16.438 -18.125 1 98.5 134 VAL B O 1
ATOM 2508 N N . ASP B 1 135 ? 7.254 -16.938 -16.781 1 98.56 135 ASP B N 1
ATOM 2509 C CA . ASP B 1 135 ? 6.289 -17.141 -17.859 1 98.56 135 ASP B CA 1
ATOM 2510 C C . ASP B 1 135 ? 6.219 -15.906 -18.75 1 98.56 135 ASP B C 1
ATOM 2512 O O . ASP B 1 135 ? 5.887 -14.812 -18.297 1 98.56 135 ASP B O 1
ATOM 2516 N N . PRO B 1 136 ? 6.484 -16.031 -20.047 1 97.88 136 PRO B N 1
ATOM 2517 C CA . PRO B 1 136 ? 6.523 -14.898 -20.969 1 97.88 136 PRO B CA 1
ATOM 2518 C C . PRO B 1 136 ? 5.137 -14.32 -21.25 1 97.88 136 PRO B C 1
ATOM 2520 O O . PRO B 1 136 ? 5.016 -13.266 -21.875 1 97.88 136 PRO B O 1
ATOM 2523 N N . ALA B 1 137 ? 4.102 -14.891 -20.75 1 97.88 137 ALA B N 1
ATOM 2524 C CA . ALA B 1 137 ? 2.75 -14.391 -20.969 1 97.88 137 ALA B CA 1
ATOM 2525 C C . ALA B 1 137 ? 2.494 -13.117 -20.172 1 97.88 137 ALA B C 1
ATOM 2527 O O . ALA B 1 137 ? 1.562 -12.367 -20.469 1 97.88 137 ALA B O 1
ATOM 2528 N N . TRP B 1 138 ? 3.33 -12.922 -19.188 1 98.44 138 TRP B N 1
ATOM 2529 C CA . TRP B 1 138 ? 3.152 -11.734 -18.359 1 98.44 138 TRP B CA 1
ATOM 2530 C C . TRP B 1 138 ? 3.656 -10.492 -19.078 1 98.44 138 TRP B C 1
ATOM 2532 O O . TRP B 1 138 ? 4.723 -10.508 -19.703 1 98.44 138 TRP B O 1
ATOM 2542 N N . ARG B 1 139 ? 2.871 -9.453 -19.047 1 97.88 139 ARG B N 1
ATOM 2543 C CA . ARG B 1 139 ? 3.461 -8.141 -19.312 1 97.88 139 ARG B CA 1
ATOM 2544 C C . ARG B 1 139 ? 4.406 -7.734 -18.188 1 97.88 139 ARG B C 1
ATOM 2546 O O . ARG B 1 139 ? 3.994 -7.625 -17.031 1 97.88 139 ARG B O 1
ATOM 2553 N N . PRO B 1 140 ? 5.648 -7.457 -18.516 1 97.25 140 PRO B N 1
ATOM 2554 C CA . PRO B 1 140 ? 6.637 -7.223 -17.453 1 97.25 140 PRO B CA 1
ATOM 2555 C C . PRO B 1 140 ? 6.223 -6.109 -16.5 1 97.25 140 PRO B C 1
ATOM 2557 O O . PRO B 1 140 ? 6.375 -6.246 -15.281 1 97.25 140 PRO B O 1
ATOM 2560 N N . PHE B 1 141 ? 5.688 -5.062 -16.984 1 94.69 141 PHE B N 1
ATOM 2561 C CA . PHE B 1 141 ? 5.277 -3.934 -16.156 1 94.69 141 PHE B CA 1
ATOM 2562 C C . PHE B 1 141 ? 4.211 -4.355 -15.164 1 94.69 141 PHE B C 1
ATOM 2564 O O . PHE B 1 141 ? 4.316 -4.059 -13.969 1 94.69 141 PHE B O 1
ATOM 2571 N N . ASP B 1 142 ? 3.24 -5.066 -15.562 1 96.75 142 ASP B N 1
ATOM 2572 C CA . ASP B 1 142 ? 2.172 -5.539 -14.688 1 96.75 142 ASP B CA 1
ATOM 2573 C C . ASP B 1 142 ? 2.717 -6.496 -13.633 1 96.75 142 ASP B C 1
ATOM 2575 O O . ASP B 1 142 ? 2.348 -6.406 -12.461 1 96.75 142 ASP B O 1
ATOM 2579 N N . LEU B 1 143 ? 3.57 -7.352 -14.102 1 97.81 143 LEU B N 1
ATOM 2580 C CA . LEU B 1 143 ? 4.121 -8.344 -13.18 1 97.81 143 LEU B CA 1
ATOM 2581 C C . LEU B 1 143 ? 4.934 -7.668 -12.078 1 97.81 143 LEU B C 1
ATOM 2583 O O . LEU B 1 143 ? 4.82 -8.031 -10.906 1 97.81 143 LEU B O 1
ATOM 2587 N N . VAL B 1 144 ? 5.734 -6.684 -12.461 1 95.38 144 VAL B N 1
ATOM 2588 C CA . VAL B 1 144 ? 6.562 -5.977 -11.484 1 95.38 144 VAL B CA 1
ATOM 2589 C C . VAL B 1 144 ? 5.672 -5.316 -10.438 1 95.38 144 VAL B C 1
ATOM 2591 O O . VAL B 1 144 ? 5.941 -5.41 -9.234 1 95.38 144 VAL B O 1
ATOM 2594 N N . VAL B 1 145 ? 4.609 -4.691 -10.82 1 95.38 145 VAL B N 1
ATOM 2595 C CA . VAL B 1 145 ? 3.688 -4.027 -9.906 1 95.38 145 VAL B CA 1
ATOM 2596 C C . VAL B 1 145 ? 3.082 -5.051 -8.945 1 95.38 145 VAL B C 1
ATOM 2598 O O . VAL B 1 145 ? 3.006 -4.812 -7.738 1 95.38 145 VAL B O 1
ATOM 2601 N N . LEU B 1 146 ? 2.721 -6.191 -9.461 1 97.94 146 LEU B N 1
ATOM 2602 C CA . LEU B 1 146 ? 2.125 -7.238 -8.641 1 97.94 146 LEU B CA 1
ATOM 2603 C C . LEU B 1 146 ? 3.139 -7.785 -7.641 1 97.94 146 LEU B C 1
ATOM 2605 O O . LEU B 1 146 ? 2.807 -8.016 -6.473 1 97.94 146 LEU B O 1
ATOM 2609 N N . LEU B 1 147 ? 4.375 -7.98 -8.094 1 97.44 147 LEU B N 1
ATOM 2610 C CA . LEU B 1 147 ? 5.418 -8.508 -7.223 1 97.44 147 LEU B CA 1
ATOM 2611 C C . LEU B 1 147 ? 5.723 -7.535 -6.09 1 97.44 147 LEU B C 1
ATOM 2613 O O . LEU B 1 147 ? 5.898 -7.945 -4.941 1 97.44 147 LEU B O 1
ATOM 2617 N N . PHE B 1 148 ? 5.781 -6.297 -6.406 1 94.31 148 PHE B N 1
ATOM 2618 C CA . PHE B 1 148 ? 5.934 -5.297 -5.359 1 94.31 148 PHE B CA 1
ATOM 2619 C C . PHE B 1 148 ? 4.75 -5.332 -4.398 1 94.31 148 PHE B C 1
ATOM 2621 O O . PHE B 1 148 ? 4.93 -5.219 -3.184 1 94.31 148 PHE B O 1
ATOM 2628 N N . GLY B 1 149 ? 3.527 -5.492 -4.957 1 96.44 149 GLY B N 1
ATOM 2629 C CA . GLY B 1 149 ? 2.346 -5.621 -4.117 1 96.44 149 GLY B CA 1
ATOM 2630 C C . GLY B 1 149 ? 2.453 -6.746 -3.104 1 96.44 149 GLY B C 1
ATOM 2631 O O . GLY B 1 149 ? 2.084 -6.574 -1.939 1 96.44 149 GLY B O 1
ATOM 2632 N N . ILE B 1 150 ? 3.016 -7.816 -3.51 1 98.19 150 ILE B N 1
ATOM 2633 C CA . ILE B 1 150 ? 3.186 -8.961 -2.627 1 98.19 150 ILE B CA 1
ATOM 2634 C C . ILE B 1 150 ? 4.254 -8.656 -1.581 1 98.19 150 ILE B C 1
ATOM 2636 O O . ILE B 1 150 ? 4.035 -8.859 -0.384 1 98.19 150 ILE B O 1
ATOM 2640 N N . GLY B 1 151 ? 5.371 -8.188 -1.988 1 97.06 151 GLY B N 1
ATOM 2641 C CA . GLY B 1 151 ? 6.465 -7.902 -1.073 1 97.06 151 GLY B CA 1
ATOM 2642 C C . GLY B 1 151 ? 6.113 -6.859 -0.028 1 97.06 151 GLY B C 1
ATOM 2643 O O . GLY B 1 151 ? 6.629 -6.898 1.092 1 97.06 151 GLY B O 1
ATOM 2644 N N . LEU B 1 152 ? 5.199 -6.02 -0.405 1 95.62 152 LEU B N 1
ATOM 2645 C CA . LEU B 1 152 ? 4.848 -4.914 0.476 1 95.62 152 LEU B CA 1
ATOM 2646 C C . LEU B 1 152 ? 3.52 -5.18 1.179 1 95.62 152 LEU B C 1
ATOM 2648 O O . LEU B 1 152 ? 3.027 -4.328 1.925 1 95.62 152 LEU B O 1
ATOM 2652 N N . ALA B 1 153 ? 2.936 -6.309 1.013 1 96.56 153 ALA B N 1
ATOM 2653 C CA . ALA B 1 153 ? 1.584 -6.602 1.481 1 96.56 153 ALA B CA 1
ATOM 2654 C C . ALA B 1 153 ? 1.476 -6.418 2.992 1 96.56 153 ALA B C 1
ATOM 2656 O O . ALA B 1 153 ? 0.559 -5.75 3.479 1 96.56 153 ALA B O 1
ATOM 2657 N N . TRP B 1 154 ? 2.422 -6.891 3.725 1 95.19 154 TRP B N 1
ATOM 2658 C CA . TRP B 1 154 ? 2.381 -6.793 5.18 1 95.19 154 TRP B CA 1
ATOM 2659 C C . TRP B 1 154 ? 2.652 -5.363 5.637 1 95.19 154 TRP B C 1
ATOM 2661 O O . TRP B 1 154 ? 2.053 -4.887 6.605 1 95.19 154 TRP B O 1
ATOM 2671 N N . ALA B 1 155 ? 3.498 -4.699 4.926 1 93.38 155 ALA B N 1
ATOM 2672 C CA . ALA B 1 155 ? 3.83 -3.322 5.277 1 93.38 155 ALA B CA 1
ATOM 2673 C C . ALA B 1 155 ? 2.625 -2.402 5.098 1 93.38 155 ALA B C 1
ATOM 2675 O O . ALA B 1 155 ? 2.475 -1.416 5.82 1 93.38 155 ALA B O 1
ATOM 2676 N N . HIS B 1 156 ? 1.761 -2.742 4.168 1 91.69 156 HIS B N 1
ATOM 2677 C CA . HIS B 1 156 ? 0.608 -1.901 3.863 1 91.69 156 HIS B CA 1
ATOM 2678 C C . HIS B 1 156 ? -0.652 -2.428 4.543 1 91.69 156 HIS B C 1
ATOM 2680 O O . HIS B 1 156 ? -1.716 -1.811 4.449 1 91.69 156 HIS B O 1
ATOM 2686 N N . SER B 1 157 ? -0.549 -3.506 5.238 1 87.88 157 SER B N 1
ATOM 2687 C CA . SER B 1 157 ? -1.724 -4.098 5.871 1 87.88 157 SER B CA 1
ATOM 2688 C C . SER B 1 157 ? -2.176 -3.277 7.078 1 87.88 157 SER B C 1
ATOM 2690 O O . SER B 1 157 ? -1.358 -2.902 7.922 1 87.88 157 SER B O 1
ATOM 2692 N N . PRO B 1 158 ? -3.451 -2.994 7.145 1 78.25 158 PRO B N 1
ATOM 2693 C CA . PRO B 1 158 ? -3.953 -2.213 8.281 1 78.25 158 PRO B CA 1
ATOM 2694 C C . PRO B 1 158 ? -4.164 -3.061 9.531 1 78.25 158 PRO B C 1
ATOM 2696 O O . PRO B 1 158 ? -4.57 -2.539 10.57 1 78.25 158 PRO B O 1
ATOM 2699 N N . VAL B 1 159 ? -3.918 -4.281 9.516 1 78 159 VAL B N 1
ATOM 2700 C CA . VAL B 1 159 ? -4.195 -5.156 10.648 1 78 159 VAL B CA 1
ATOM 2701 C C . VAL B 1 159 ? -3.172 -4.91 11.75 1 78 159 VAL B C 1
ATOM 2703 O O . VAL B 1 159 ? -1.99 -4.688 11.477 1 78 159 VAL B O 1
ATOM 2706 N N . PRO B 1 160 ? -3.635 -4.848 12.969 1 71.69 160 PRO B N 1
ATOM 2707 C CA . PRO B 1 160 ? -2.742 -4.551 14.094 1 71.69 160 PRO B CA 1
ATOM 2708 C C . PRO B 1 160 ? -1.554 -5.508 14.172 1 71.69 160 PRO B C 1
ATOM 2710 O O . PRO B 1 160 ? -0.461 -5.109 14.586 1 71.69 160 PRO B O 1
ATOM 2713 N N . ASP B 1 161 ? -1.655 -6.758 13.703 1 78 161 ASP B N 1
ATOM 2714 C CA . ASP B 1 161 ? -0.595 -7.75 13.852 1 78 161 ASP B CA 1
ATOM 2715 C C . ASP B 1 161 ? 0.22 -7.871 12.562 1 78 161 ASP B C 1
ATOM 2717 O O . ASP B 1 161 ? 0.878 -8.891 12.336 1 78 161 ASP B O 1
ATOM 2721 N N . ALA B 1 162 ? 0.197 -6.719 11.898 1 83.12 162 ALA B N 1
ATOM 2722 C CA . ALA B 1 162 ? 0.945 -6.77 10.641 1 83.12 162 ALA B CA 1
ATOM 2723 C C . ALA B 1 162 ? 2.449 -6.73 10.898 1 83.12 162 ALA B C 1
ATOM 2725 O O . ALA B 1 162 ? 3.232 -7.281 10.125 1 83.12 162 ALA B O 1
ATOM 2726 N N . THR B 1 163 ? 2.807 -6.082 11.953 1 84.12 163 THR B N 1
ATOM 2727 C CA . THR B 1 163 ? 4.215 -6.02 12.32 1 84.12 163 THR B CA 1
ATOM 2728 C C . THR B 1 163 ? 4.531 -7.027 13.43 1 84.12 163 THR B C 1
ATOM 2730 O O . THR B 1 163 ? 3.719 -7.238 14.328 1 84.12 163 THR B O 1
ATOM 2733 N N . THR B 1 164 ? 5.594 -7.715 13.25 1 90 164 THR B N 1
ATOM 2734 C CA . THR B 1 164 ? 6.016 -8.68 14.266 1 90 164 THR B CA 1
ATOM 2735 C C . THR B 1 164 ? 7.539 -8.773 14.312 1 90 164 THR B C 1
ATOM 2737 O O . THR B 1 164 ? 8.211 -8.586 13.305 1 90 164 THR B O 1
ATOM 2740 N N . ASP B 1 165 ? 8.016 -9.055 15.5 1 90.56 165 ASP B N 1
ATOM 2741 C CA . ASP B 1 165 ? 9.445 -9.305 15.664 1 90.56 165 ASP B CA 1
ATOM 2742 C C . ASP B 1 165 ? 9.719 -10.781 15.938 1 90.56 165 ASP B C 1
ATOM 2744 O O . ASP B 1 165 ? 10.867 -11.18 16.125 1 90.56 165 ASP B O 1
ATOM 2748 N N . ASP B 1 166 ? 8.656 -11.555 15.953 1 95.56 166 ASP B N 1
ATOM 2749 C CA . ASP B 1 166 ? 8.82 -13 16.109 1 95.56 166 ASP B CA 1
ATOM 2750 C C . ASP B 1 166 ? 9.5 -13.609 14.883 1 95.56 166 ASP B C 1
ATOM 2752 O O . ASP B 1 166 ? 8.938 -13.602 13.781 1 95.56 166 ASP B O 1
ATOM 2756 N N . PRO B 1 167 ? 10.703 -14.078 15.109 1 96.5 167 PRO B N 1
ATOM 2757 C CA . PRO B 1 167 ? 11.469 -14.562 13.961 1 96.5 167 PRO B CA 1
ATOM 2758 C C . PRO B 1 167 ? 10.758 -15.672 13.203 1 96.5 167 PRO B C 1
ATOM 2760 O O . PRO B 1 167 ? 10.914 -15.797 11.984 1 96.5 167 PRO B O 1
ATOM 2763 N N . THR B 1 168 ? 10 -16.422 13.914 1 97.5 168 THR B N 1
ATOM 2764 C CA . THR B 1 168 ? 9.273 -17.516 13.273 1 97.5 168 THR B CA 1
ATOM 2765 C C . THR B 1 168 ? 8.188 -16.969 12.352 1 97.5 168 THR B C 1
ATOM 2767 O O . THR B 1 168 ? 8.047 -17.406 11.211 1 97.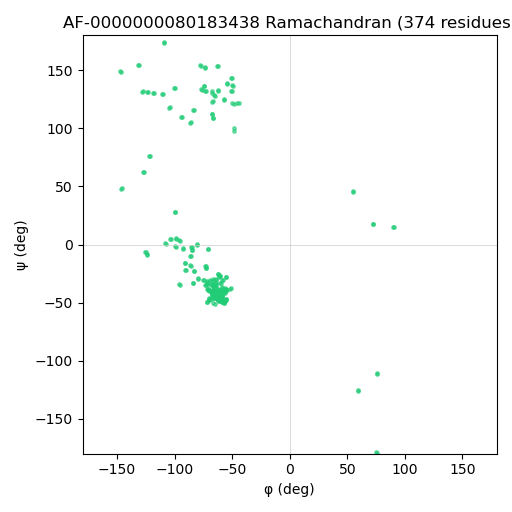5 168 THR B O 1
ATOM 2770 N N . LEU B 1 169 ? 7.465 -16.016 12.859 1 96.38 169 LEU B N 1
ATOM 2771 C CA . LEU B 1 169 ? 6.414 -15.406 12.055 1 96.38 169 LEU B CA 1
ATOM 2772 C C . LEU B 1 169 ? 7.004 -14.641 10.875 1 96.38 169 LEU B C 1
ATOM 2774 O O . LEU B 1 169 ? 6.461 -14.68 9.773 1 96.38 169 LEU B O 1
ATOM 2778 N N . VAL B 1 170 ? 8.141 -13.984 11.109 1 97.31 170 VAL B N 1
ATOM 2779 C CA . VAL B 1 170 ? 8.82 -13.25 10.055 1 97.31 170 VAL B CA 1
ATOM 2780 C C . VAL B 1 170 ? 9.234 -14.211 8.938 1 97.31 170 VAL B C 1
ATOM 2782 O O . VAL B 1 170 ? 8.992 -13.945 7.762 1 97.31 170 VAL B O 1
ATOM 2785 N N . ALA B 1 171 ? 9.844 -15.305 9.32 1 98.19 171 ALA B N 1
ATOM 2786 C CA . ALA B 1 171 ? 10.289 -16.297 8.344 1 98.19 171 ALA B CA 1
ATOM 2787 C C . ALA B 1 171 ? 9.102 -16.875 7.578 1 98.19 171 ALA B C 1
ATOM 2789 O O . ALA B 1 171 ? 9.18 -17.094 6.367 1 98.19 171 ALA B O 1
ATOM 2790 N N . GLN B 1 172 ? 8.062 -17.125 8.297 1 98 172 GLN B N 1
ATOM 2791 C CA . GLN B 1 172 ? 6.855 -17.688 7.699 1 98 172 GLN B CA 1
ATOM 2792 C C . GLN B 1 172 ? 6.254 -16.75 6.664 1 98 172 GLN B C 1
ATOM 2794 O O . GLN B 1 172 ? 5.914 -17.156 5.559 1 98 172 GLN B O 1
ATOM 2799 N N . ARG B 1 173 ? 6.109 -15.516 6.984 1 98.25 173 ARG B N 1
ATOM 2800 C CA . ARG B 1 173 ? 5.527 -14.523 6.086 1 98.25 173 ARG B CA 1
ATOM 2801 C C . ARG B 1 173 ? 6.422 -14.289 4.875 1 98.25 173 ARG B C 1
ATOM 2803 O O . ARG B 1 173 ? 5.93 -14.141 3.754 1 98.25 173 ARG B O 1
ATOM 2810 N N . ARG B 1 174 ? 7.719 -14.227 5.125 1 98.44 174 ARG B N 1
ATOM 2811 C CA . ARG B 1 174 ? 8.656 -14.109 4.008 1 98.44 174 ARG B CA 1
ATOM 2812 C C . ARG B 1 174 ? 8.516 -15.289 3.055 1 98.44 174 ARG B C 1
ATOM 2814 O O . ARG B 1 174 ? 8.461 -15.109 1.836 1 98.44 174 ARG B O 1
ATOM 2821 N N . ALA B 1 175 ? 8.5 -16.469 3.613 1 98.75 175 ALA B N 1
ATOM 2822 C CA . ALA B 1 175 ? 8.375 -17.688 2.803 1 98.75 175 ALA B CA 1
ATOM 2823 C C . ALA B 1 175 ? 7.078 -17.688 2.008 1 98.75 175 ALA B C 1
ATOM 2825 O O . ALA B 1 175 ? 7.043 -18.141 0.859 1 98.75 175 ALA B O 1
ATOM 2826 N N . ALA B 1 176 ? 6.023 -17.234 2.625 1 98.75 176 ALA B N 1
ATOM 2827 C CA . ALA B 1 176 ? 4.742 -17.156 1.936 1 98.75 176 ALA B CA 1
ATOM 2828 C C . ALA B 1 176 ? 4.816 -16.203 0.744 1 98.75 176 ALA B C 1
ATOM 2830 O O . ALA B 1 176 ? 4.297 -16.5 -0.333 1 98.75 176 ALA B O 1
ATOM 2831 N N . ALA B 1 177 ? 5.445 -15.062 0.939 1 98.75 177 ALA B N 1
ATOM 2832 C CA . ALA B 1 177 ? 5.613 -14.102 -0.146 1 98.75 177 ALA B CA 1
ATOM 2833 C C . ALA B 1 177 ? 6.426 -14.695 -1.29 1 98.75 177 ALA B C 1
ATOM 2835 O O . ALA B 1 177 ? 6.062 -14.555 -2.459 1 98.75 177 ALA B O 1
ATOM 2836 N N . VAL B 1 178 ? 7.516 -15.344 -0.941 1 98.81 178 VAL B N 1
ATOM 2837 C CA . VAL B 1 178 ? 8.391 -15.945 -1.938 1 98.81 178 VAL B CA 1
ATOM 2838 C C . VAL B 1 178 ? 7.645 -17.047 -2.686 1 98.81 178 VAL B C 1
ATOM 2840 O O . VAL B 1 178 ? 7.738 -17.156 -3.91 1 98.81 178 VAL B O 1
ATOM 2843 N N . GLU B 1 179 ? 6.891 -17.844 -1.969 1 98.75 179 GLU B N 1
ATOM 2844 C CA . GLU B 1 179 ? 6.113 -18.906 -2.592 1 98.75 179 GLU B CA 1
ATOM 2845 C C . GLU B 1 179 ? 5.062 -18.344 -3.543 1 98.75 179 GLU B C 1
ATOM 2847 O O . GLU B 1 179 ? 4.867 -18.859 -4.645 1 98.75 179 GLU B O 1
ATOM 2852 N N . ALA B 1 180 ? 4.363 -17.328 -3.115 1 98.81 180 ALA B N 1
ATOM 2853 C CA . ALA B 1 180 ? 3.383 -16.688 -3.98 1 98.81 180 ALA B CA 1
ATOM 2854 C C . ALA B 1 180 ? 4.027 -16.219 -5.285 1 98.81 180 ALA B C 1
ATOM 2856 O O . ALA B 1 180 ? 3.506 -16.484 -6.371 1 98.81 180 ALA B O 1
ATOM 2857 N N . ALA B 1 181 ? 5.18 -15.531 -5.145 1 98.75 181 ALA B N 1
ATOM 2858 C CA . ALA B 1 181 ? 5.898 -15.055 -6.32 1 98.75 181 ALA B CA 1
ATOM 2859 C C . ALA B 1 181 ? 6.32 -16.219 -7.215 1 98.75 181 ALA B C 1
ATOM 2861 O O . ALA B 1 181 ? 6.211 -16.141 -8.438 1 98.75 181 ALA B O 1
ATOM 2862 N N . ALA B 1 182 ? 6.789 -17.266 -6.609 1 98.62 182 ALA B N 1
ATOM 2863 C CA . ALA B 1 182 ? 7.238 -18.422 -7.371 1 98.62 182 ALA B CA 1
ATOM 2864 C C . ALA B 1 182 ? 6.098 -19.016 -8.188 1 98.62 182 ALA B C 1
ATOM 2866 O O . ALA B 1 182 ? 6.281 -19.375 -9.359 1 98.62 182 ALA B O 1
ATOM 2867 N N . ARG B 1 183 ? 4.945 -19.141 -7.586 1 98.44 183 ARG B N 1
ATOM 2868 C CA . ARG B 1 183 ? 3.787 -19.688 -8.289 1 98.44 183 ARG B CA 1
ATOM 2869 C C . ARG B 1 183 ? 3.348 -18.781 -9.422 1 98.44 183 ARG B C 1
ATOM 2871 O O . ARG B 1 183 ? 2.961 -19.25 -10.492 1 98.44 183 ARG B O 1
ATOM 2878 N N . ILE B 1 184 ? 3.42 -17.5 -9.203 1 98.69 184 ILE B N 1
ATOM 2879 C CA . ILE B 1 184 ? 2.998 -16.531 -10.211 1 98.69 184 ILE B CA 1
ATOM 2880 C C . ILE B 1 184 ? 3.916 -16.625 -11.43 1 98.69 184 ILE B C 1
ATOM 2882 O O . ILE B 1 184 ? 3.445 -16.688 -12.562 1 98.69 184 ILE B O 1
ATOM 2886 N N . VAL B 1 185 ? 5.211 -16.672 -11.242 1 98.38 185 VAL B N 1
ATOM 2887 C CA . VAL B 1 185 ? 6.152 -16.484 -12.344 1 98.38 185 VAL B CA 1
ATOM 2888 C C . VAL B 1 185 ? 6.395 -17.812 -13.047 1 98.38 185 VAL B C 1
ATOM 2890 O O . VAL B 1 185 ? 6.988 -17.844 -14.133 1 98.38 185 VAL B O 1
ATOM 2893 N N . ALA B 1 186 ? 5.922 -18.844 -12.445 1 97.69 186 ALA B N 1
ATOM 2894 C CA . ALA B 1 186 ? 6.223 -20.188 -12.961 1 97.69 186 ALA B CA 1
ATOM 2895 C C . ALA B 1 186 ? 5.824 -20.312 -14.43 1 97.69 186 ALA B C 1
ATOM 2897 O O . ALA B 1 186 ? 4.77 -19.812 -14.836 1 97.69 186 ALA B O 1
ATOM 2898 N N . VAL B 1 187 ? 6.59 -20.922 -15.188 1 95.31 187 VAL B N 1
ATOM 2899 C CA . VAL B 1 187 ? 6.316 -21.219 -16.594 1 95.31 187 VAL B CA 1
ATOM 2900 C C . VAL B 1 187 ? 5.484 -22.484 -16.703 1 95.31 187 VAL B C 1
ATOM 2902 O O . VAL B 1 187 ? 5.867 -23.531 -16.156 1 95.31 187 VAL B O 1
ATOM 2905 N N . PRO B 1 188 ? 4.297 -22.344 -17.203 1 88.06 188 PRO B N 1
ATOM 2906 C CA . PRO B 1 188 ? 3.488 -23.562 -17.359 1 88.06 188 PRO B CA 1
ATOM 2907 C C . PRO B 1 188 ? 4.23 -24.672 -18.078 1 88.06 188 PRO B C 1
ATOM 2909 O O . PRO B 1 188 ? 5.027 -24.406 -18.984 1 88.06 188 PRO B O 1
ATOM 2912 N N . ARG B 1 189 ? 4.238 -25.891 -17.609 1 79.31 189 ARG B N 1
ATOM 2913 C CA . ARG B 1 189 ? 4.824 -27.062 -18.266 1 79.31 189 ARG B CA 1
ATOM 2914 C C . ARG B 1 189 ? 3.979 -27.5 -19.469 1 79.31 189 ARG B C 1
ATOM 2916 O O . ARG B 1 189 ? 2.768 -27.266 -19.484 1 79.31 189 ARG B O 1
#

Organism: NCBI:txid722731

pLDDT: mean 90.15, std 8.58, range [60.88, 98.81]

Radius of gyration: 21.74 Å; Cα contacts (8 Å, |Δi|>4): 532; chains: 2; bounding box: 69×60×40 Å

InterPro domains:
  IPR001647 DNA-binding HTH domain, TetR-type [PF00440] (11-57)
  IPR001647 DNA-binding HTH domain, TetR-type [PR00455] (11-24)
  IPR001647 DNA-binding HTH domain, TetR-type [PR00455] (32-55)
  IPR001647 DNA-binding HTH domain, TetR-type [PS50977] (5-65)
  IPR009057 Homedomain-like superfamily [SSF46689] (4-75)
  IPR036271 Tetracyclin repressor-like, C-terminal domain superfamily [SSF48498] (73-185)
  IPR041467 HTH-type transcriptional repressor Sco4008, C-terminal [PF17926] (76-183)
  IPR050109 HTH-type, TetR-like transcriptional regulator [PTHR30328] (2-148)

Foldseek 3Di:
DQDPVRLVVLLLVLLLVQCLVQNLVGGDLVSSCVSSVHDSVSVCVVQNDSLSSLLVSLLVLLLVLLVVQQQALQQNLVSLLSLLVSCLVCVSNVSSPVSCVVVVPPRDQRDNVVHRSLVRQLVSPVVSCVVQQFAPVDNSSVLSVVSNCLSCVLSPDPDPVSHDPPPVVSVVSSVVSSVVNNVRRHHDD/DQPPVRLVVLLLVLLLVQCLVQNLVGGDLVSSCVSSVHDSVSVCVVQNDSLSSLLVSLLVLLLVLLVVQQQALQQNLVSLLSLLVSCQVCVSNVSSPVSCVVVVPPRDQRDNVPHRSLVRQLVSPVVSCVVQQFAPVDNSSVLSVVSNCLSCVLSPDPDPVSHDPPPVVSVVSSVVSSVVNNVRRHHDD

Sequence (378 aa):
MRSTTELRDEILAAARAEFAQHGLAGARIDRIARAAQASKERLYAHFGDKETLFREVVDADMAGFFGAVPPRPDAVPEFVGDIYDLARRRPEHVRMVDWARLEGVSLEEPRVGDQPVLARAIAAVEEAQLNGHVDPAWRPFDLVVLLFGIGLAWAHSPVPDATTDDPTLVAQRRAAAVEAAARIVAVPRMRSTTELRDEILAAARAEFAQHGLAGARIDRIARAAQASKERLYAHFGDKETLFREVVDADMAGFFGAVPPRPDAVPEFVGDIYDLARRRPEHVRMVDWARLEGVSLEEPRVGDQPVLARAIAAVEEAQLNGHVDPAWRPFDLVVLLFGIGLAWAHSPVPDATTDDPTLVAQRRAAAVEAAARIVAVPR

Solvent-accessible surface area (backbone atoms only — not comparable to full-atom values): 19525 Å² total; per-residue (Å²): 127,81,48,71,68,54,47,52,52,37,38,43,51,29,38,39,57,41,34,33,59,43,29,80,85,62,37,52,66,68,59,25,19,58,69,39,71,44,52,63,66,58,50,35,73,74,42,55,52,71,66,51,40,49,50,52,37,38,49,51,34,40,21,52,56,54,56,70,50,67,62,39,38,90,38,55,26,54,37,26,29,43,43,31,52,46,43,69,74,36,47,52,45,55,38,31,51,52,42,33,59,57,68,61,48,83,62,69,76,42,34,42,84,92,40,41,45,67,57,51,42,29,50,23,45,49,50,10,27,76,71,62,57,24,37,71,85,56,54,43,66,60,49,47,44,38,45,51,14,35,22,41,15,52,76,68,42,79,52,87,76,45,68,72,83,47,63,68,60,48,51,51,54,36,49,50,38,21,49,40,40,43,44,46,32,45,52,84,129,129,80,48,71,66,53,49,52,52,38,37,44,51,28,39,39,57,40,34,36,60,41,27,80,85,61,36,52,67,68,60,27,20,57,70,38,72,42,53,62,66,56,49,33,73,72,43,55,50,71,67,53,40,49,52,50,38,39,47,50,33,40,21,52,57,53,56,71,49,68,62,38,38,90,39,55,26,55,38,26,28,43,42,31,52,47,44,68,75,38,49,54,45,54,38,31,51,52,41,33,58,58,68,61,48,84,62,68,74,43,34,42,84,92,40,40,45,66,58,51,43,28,50,22,46,48,50,10,27,76,71,63,58,24,38,71,85,54,55,43,65,61,49,48,44,37,44,50,14,37,21,40,14,52,77,70,43,78,51,88,77,46,68,74,84,50,65,66,59,49,51,50,53,35,49,51,38,21,49,40,42,43,42,46,32,45,52,84,130